Protein AF-A0AA88N9V1-F1 (afdb_monomer)

Sequence (231 aa):
MNHTANQPSGAGTDPMKFTAACVILGLSFLIGAPGNLLVIWTILRYVKKRSHTVVLILHLAVADLLVLITLPLWIYFLAQSLVVGPVFCKILVYIIRACMFSSIYIVTLISVERFLAICYPFGRMHWKTKNSMKTCLAVLWLLALLMGVPYTLTRKAEDKTRPCFSLEVTCVFQKIFLCLEILMGFIVPFIILSICYCQVLAKLKKMSFNTKQKSMVLIHAVELTRKSGGV

Foldseek 3Di:
DDDDDDDPDDPDDPVVVLVVLLVVLVVCLVPLQVVLVCLLCCLVPPPPDDALLSVLSNLLSVLSNLLSVCSVVVNVCSPPVDQDQLVVLLVSQLSNQLSLQLNLLSVLVSLVLLLCVLVPVPVNVVCRDPVNSVVSSVVSSVVSNVLSPPQSVPDDNPCSNDRSPDDDPPDPVSVVSVVVCCCSSPVVSPVSNVVSVVSSVVSVVVVVVVVVVVVVVVVVVVVVVVVVPPD

Nearest PDB structures (foldseek):
  8u1u-assembly1_A  TM=7.850E-01  e=1.723E-08  Homo sapiens
  8kfz-assembly1_R  TM=8.089E-01  e=2.852E-08  Homo sapiens
  7xbx-assembly1_R  TM=7.950E-01  e=5.667E-08  Homo sapiens
  6zdv-assembly1_A  TM=7.074E-01  e=6.938E-06  Homo sapiens
  6aqf-assembly1_A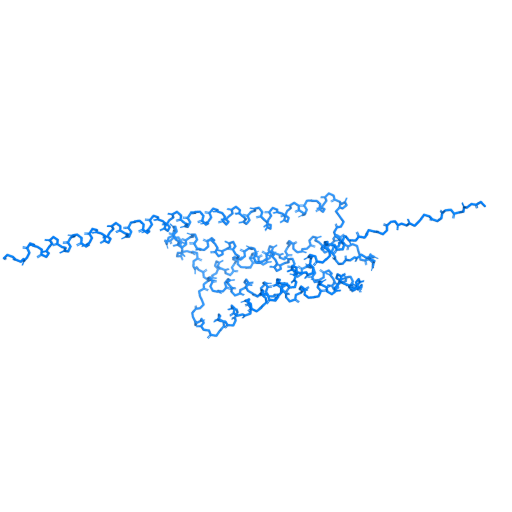  TM=6.623E-01  e=9.560E-06  Homo sapiens

Mean predicted aligned error: 10.81 Å

Radius of gyration: 26.17 Å; Cα contacts (8 Å, |Δi|>4): 148; chains: 1; bounding box: 81×36×90 Å

Structure (mmCIF, N/CA/C/O backbone):
data_AF-A0AA88N9V1-F1
#
_entry.id   AF-A0AA88N9V1-F1
#
loop_
_atom_site.group_PDB
_atom_site.id
_atom_site.type_symbol
_atom_site.label_atom_id
_atom_site.label_alt_id
_atom_site.label_comp_id
_atom_site.label_asym_id
_atom_site.label_entity_id
_atom_site.label_seq_id
_atom_site.pdbx_PDB_ins_code
_atom_site.Cartn_x
_atom_site.Cartn_y
_atom_site.Cartn_z
_atom_site.occupancy
_atom_site.B_iso_or_equiv
_atom_site.auth_seq_id
_atom_site.auth_comp_id
_atom_site.auth_asym_id
_atom_site.auth_atom_id
_atom_site.pdbx_PDB_model_num
ATOM 1 N N . MET A 1 1 ? 53.230 -1.495 -32.789 1.00 38.44 1 MET A N 1
ATOM 2 C CA . MET A 1 1 ? 52.943 -0.439 -31.793 1.00 38.44 1 MET A CA 1
ATOM 3 C C . MET A 1 1 ? 51.439 -0.398 -31.594 1.00 38.44 1 MET A C 1
ATOM 5 O O . MET A 1 1 ? 50.706 -0.396 -32.573 1.00 38.44 1 MET A O 1
ATOM 9 N N . ASN A 1 2 ? 51.016 -0.549 -30.342 1.00 34.88 2 ASN A N 1
ATOM 10 C CA . ASN A 1 2 ? 49.700 -1.034 -29.931 1.00 34.88 2 ASN A CA 1
ATOM 11 C C . ASN A 1 2 ? 48.585 0.004 -30.108 1.00 34.88 2 ASN A C 1
ATOM 13 O O . ASN A 1 2 ? 48.647 1.078 -29.519 1.00 34.88 2 ASN A O 1
ATOM 17 N N . HIS A 1 3 ? 47.522 -0.377 -30.818 1.00 41.50 3 HIS A N 1
ATOM 18 C CA . HIS A 1 3 ? 46.203 0.227 -30.649 1.00 41.50 3 HIS A CA 1
ATOM 19 C C . HIS A 1 3 ? 45.533 -0.413 -29.428 1.00 41.50 3 HIS A C 1
ATOM 21 O O . HIS A 1 3 ? 45.014 -1.526 -29.490 1.00 41.50 3 HIS A O 1
ATOM 27 N N . THR A 1 4 ? 45.579 0.280 -28.294 1.00 44.59 4 THR A N 1
ATOM 28 C CA . THR A 1 4 ? 44.798 -0.042 -27.098 1.00 44.59 4 THR A CA 1
ATOM 29 C C . THR A 1 4 ? 43.319 0.230 -27.369 1.00 44.59 4 THR A C 1
ATOM 31 O O . THR A 1 4 ? 42.849 1.365 -27.324 1.00 44.59 4 THR A O 1
ATOM 34 N N . ALA A 1 5 ? 42.571 -0.835 -27.660 1.00 43.19 5 ALA A N 1
ATOM 35 C CA . ALA A 1 5 ? 41.117 -0.824 -27.612 1.00 43.19 5 ALA A CA 1
ATOM 36 C C . ALA A 1 5 ? 40.675 -0.678 -26.148 1.00 43.19 5 ALA A C 1
ATOM 38 O O . ALA A 1 5 ? 40.814 -1.593 -25.337 1.00 43.19 5 ALA A O 1
ATOM 39 N N . ASN A 1 6 ? 40.173 0.506 -25.817 1.00 38.12 6 ASN A N 1
ATOM 40 C CA . ASN A 1 6 ? 39.538 0.816 -24.548 1.00 38.12 6 ASN A CA 1
ATOM 41 C C . ASN A 1 6 ? 38.186 0.077 -24.494 1.00 38.12 6 ASN A C 1
ATOM 43 O O . ASN A 1 6 ? 37.227 0.492 -25.146 1.00 38.12 6 ASN A O 1
ATOM 47 N N . GLN A 1 7 ? 38.114 -1.050 -23.781 1.00 33.81 7 GLN A N 1
ATOM 48 C CA . GLN A 1 7 ? 36.833 -1.687 -23.468 1.00 33.81 7 GLN A CA 1
ATOM 49 C C . GLN A 1 7 ? 36.064 -0.820 -22.459 1.00 33.81 7 GLN A C 1
ATOM 51 O O . GLN A 1 7 ? 36.642 -0.422 -21.446 1.00 33.81 7 GLN A O 1
ATOM 56 N N . PRO A 1 8 ? 34.763 -0.549 -22.668 1.00 39.06 8 PRO A N 1
ATOM 57 C CA . PRO A 1 8 ? 33.959 0.107 -21.655 1.00 39.06 8 PRO A CA 1
ATOM 58 C C . PRO A 1 8 ? 33.697 -0.880 -20.516 1.00 39.06 8 PRO A C 1
ATOM 60 O O . PRO A 1 8 ? 33.208 -1.990 -20.725 1.00 39.06 8 PRO A O 1
ATOM 63 N N . SER A 1 9 ? 34.046 -0.457 -19.304 1.00 36.47 9 SER A N 1
ATOM 64 C CA . SER A 1 9 ? 33.814 -1.159 -18.049 1.00 36.47 9 SER A CA 1
ATOM 65 C C . SER A 1 9 ? 32.329 -1.506 -17.904 1.00 36.47 9 SER A C 1
ATOM 67 O O . SER A 1 9 ? 31.501 -0.651 -17.588 1.00 36.47 9 SER A O 1
ATOM 69 N N . GLY A 1 10 ? 31.981 -2.766 -18.163 1.00 38.38 10 GLY A N 1
ATOM 70 C CA . GLY A 1 10 ? 30.654 -3.294 -17.883 1.00 38.38 10 GLY A CA 1
ATOM 71 C C . GLY A 1 10 ? 30.389 -3.211 -16.384 1.00 38.38 10 GLY A C 1
ATOM 72 O O . GLY A 1 10 ? 31.128 -3.787 -15.588 1.00 38.38 10 GLY A O 1
ATOM 73 N N . ALA A 1 11 ? 29.348 -2.476 -15.997 1.00 42.66 11 ALA A N 1
ATOM 74 C CA . ALA A 1 11 ? 28.857 -2.409 -14.629 1.00 42.66 11 ALA A CA 1
ATOM 75 C C . ALA A 1 11 ? 28.349 -3.797 -14.194 1.00 42.66 11 ALA A C 1
ATOM 77 O O . ALA A 1 11 ? 27.177 -4.133 -14.365 1.00 42.66 11 ALA A O 1
ATOM 78 N N . GLY A 1 12 ? 29.251 -4.627 -13.669 1.00 46.22 12 GLY A N 1
ATOM 79 C CA . GLY A 1 12 ? 28.913 -5.894 -13.037 1.00 46.22 12 GLY A CA 1
ATOM 80 C C . GLY A 1 12 ? 28.048 -5.622 -11.812 1.00 46.22 12 GLY A C 1
ATOM 81 O O . GLY A 1 12 ? 28.460 -4.924 -10.890 1.00 46.22 12 GLY A O 1
ATOM 82 N N . THR A 1 13 ? 26.822 -6.134 -11.806 1.00 58.22 13 THR A N 1
ATOM 83 C CA . THR A 1 13 ? 26.000 -6.119 -10.593 1.00 58.22 13 THR A CA 1
ATOM 84 C C . THR A 1 13 ? 26.633 -7.101 -9.613 1.00 58.22 13 THR A C 1
ATOM 86 O O . THR A 1 13 ? 26.861 -8.248 -9.994 1.00 58.22 13 THR A O 1
ATOM 89 N N . ASP A 1 14 ? 26.937 -6.678 -8.382 1.00 73.44 14 ASP A N 1
ATOM 90 C CA . ASP A 1 14 ? 27.570 -7.565 -7.399 1.00 73.44 14 ASP A CA 1
ATOM 91 C C . ASP A 1 14 ? 26.747 -8.863 -7.268 1.00 73.44 14 ASP A C 1
ATOM 93 O O . ASP A 1 14 ? 25.548 -8.787 -6.964 1.00 73.44 14 ASP A O 1
ATOM 97 N N . PRO A 1 15 ? 27.341 -10.057 -7.456 1.00 76.69 15 PRO A N 1
ATOM 98 C CA . PRO A 1 15 ? 26.598 -11.322 -7.461 1.00 76.69 15 PRO A CA 1
ATOM 99 C C . PRO A 1 15 ? 25.833 -11.550 -6.149 1.00 76.69 15 PRO A C 1
ATOM 101 O O . PRO A 1 15 ? 24.752 -12.142 -6.132 1.00 76.69 15 PRO A O 1
ATOM 104 N N . MET A 1 16 ? 26.344 -10.994 -5.047 1.00 81.50 16 MET A N 1
ATOM 105 C CA . MET A 1 16 ? 25.675 -10.979 -3.748 1.00 81.50 16 MET A CA 1
ATOM 106 C C . MET A 1 16 ? 24.377 -10.151 -3.748 1.00 81.50 16 MET A C 1
ATOM 108 O O . MET A 1 16 ? 23.364 -10.613 -3.227 1.00 81.50 16 MET A O 1
ATOM 112 N N . LYS A 1 17 ? 24.364 -8.962 -4.371 1.00 81.75 17 LYS A N 1
ATOM 113 C CA . LYS A 1 17 ? 23.159 -8.115 -4.486 1.00 81.75 17 LYS A CA 1
ATOM 114 C C . LYS A 1 17 ? 22.097 -8.779 -5.353 1.00 81.75 17 LYS A C 1
ATOM 116 O O . LYS A 1 17 ? 20.919 -8.758 -5.007 1.00 81.75 17 LYS A O 1
ATOM 121 N N . PHE A 1 18 ? 22.524 -9.396 -6.452 1.00 83.19 18 PHE 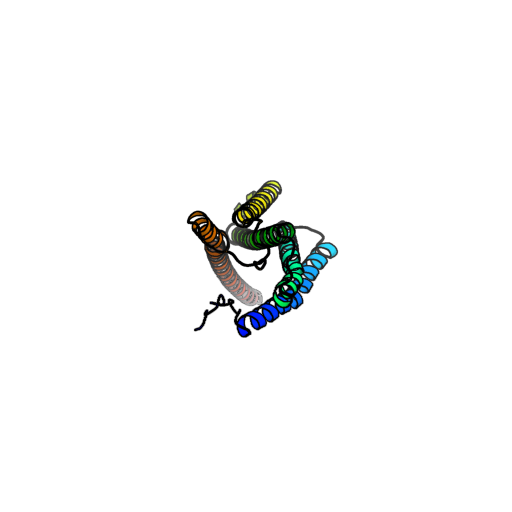A N 1
ATOM 122 C CA . PHE A 1 18 ? 21.643 -10.139 -7.346 1.00 83.19 18 PHE A CA 1
ATOM 123 C C . PHE A 1 18 ? 20.962 -11.314 -6.630 1.00 83.19 18 PHE A C 1
ATOM 125 O O . PHE A 1 18 ? 19.737 -11.454 -6.669 1.00 83.19 18 PHE A O 1
ATOM 132 N N . THR A 1 19 ? 21.756 -12.122 -5.924 1.00 86.88 19 THR A N 1
ATOM 133 C CA . THR A 1 19 ? 21.266 -13.295 -5.189 1.00 86.88 19 THR A CA 1
ATOM 134 C C . THR A 1 19 ? 20.295 -12.875 -4.088 1.00 86.88 19 THR A C 1
ATOM 136 O O . THR A 1 19 ? 19.197 -13.422 -3.988 1.00 86.88 19 THR A O 1
ATOM 139 N N . ALA A 1 20 ? 20.650 -11.845 -3.311 1.00 89.06 20 ALA A N 1
ATOM 140 C CA . ALA A 1 20 ? 19.786 -11.299 -2.270 1.00 89.06 20 ALA A CA 1
ATOM 141 C C . ALA A 1 20 ? 18.447 -10.799 -2.836 1.00 89.06 20 ALA A C 1
ATOM 143 O O . ALA A 1 20 ? 17.395 -11.136 -2.295 1.00 89.06 20 ALA A O 1
ATOM 144 N N . ALA A 1 21 ? 18.461 -10.056 -3.948 1.00 87.44 21 ALA A N 1
ATOM 145 C CA . ALA A 1 21 ? 17.239 -9.582 -4.592 1.00 87.44 21 ALA A CA 1
ATOM 146 C C . ALA A 1 21 ? 16.332 -10.746 -5.023 1.00 87.44 21 ALA A C 1
ATOM 148 O O . ALA A 1 21 ? 15.144 -10.740 -4.708 1.00 87.44 21 ALA A O 1
ATOM 149 N N . CYS A 1 22 ? 16.881 -11.778 -5.672 1.00 89.12 22 CYS A N 1
ATOM 150 C CA . CYS A 1 22 ? 16.098 -12.939 -6.104 1.00 89.12 22 CYS A CA 1
ATOM 151 C C . CYS A 1 22 ? 15.457 -13.680 -4.923 1.00 89.12 22 CYS A C 1
ATOM 153 O O . CYS A 1 22 ? 14.276 -14.023 -4.982 1.00 89.12 22 CYS A O 1
ATOM 155 N N . VAL A 1 23 ? 16.205 -13.875 -3.832 1.00 92.06 23 VAL A N 1
ATOM 156 C CA . VAL A 1 23 ? 15.699 -14.518 -2.609 1.00 92.06 23 VAL A CA 1
ATOM 157 C C . VAL A 1 23 ? 14.581 -13.690 -1.976 1.00 92.06 23 VAL A C 1
ATOM 159 O O . VAL A 1 23 ? 13.517 -14.230 -1.678 1.00 92.06 23 VAL A O 1
ATOM 162 N N . ILE A 1 24 ? 14.778 -12.379 -1.812 1.00 93.50 24 ILE A N 1
ATOM 163 C CA . ILE A 1 24 ? 13.780 -11.484 -1.204 1.00 93.50 24 ILE A CA 1
ATOM 164 C C . ILE A 1 24 ? 12.491 -11.466 -2.031 1.00 93.50 24 ILE A C 1
ATOM 166 O O . ILE A 1 24 ? 11.399 -11.620 -1.478 1.00 93.50 24 ILE A O 1
ATOM 170 N N . LEU A 1 25 ? 12.599 -11.304 -3.352 1.00 92.06 25 LEU A N 1
ATOM 171 C CA . LEU A 1 25 ? 11.445 -11.264 -4.253 1.00 92.06 25 LEU A CA 1
ATOM 172 C C . LEU A 1 25 ? 10.720 -12.618 -4.290 1.00 92.06 25 LEU A C 1
ATOM 174 O O . LEU A 1 25 ? 9.490 -12.656 -4.246 1.00 92.06 25 LEU A O 1
ATOM 178 N N . GLY A 1 26 ? 11.469 -13.725 -4.309 1.00 93.12 26 GLY A N 1
ATOM 179 C CA . GLY A 1 26 ? 10.920 -15.080 -4.300 1.00 93.12 26 GLY A CA 1
ATOM 180 C C . GLY A 1 26 ? 10.162 -15.394 -3.011 1.00 93.12 26 GLY A C 1
ATOM 181 O O . GLY A 1 26 ? 9.018 -15.844 -3.066 1.00 93.12 26 GLY A O 1
ATOM 182 N N . LEU A 1 27 ? 10.747 -15.087 -1.849 1.00 95.00 27 LEU A N 1
ATOM 183 C CA . LEU A 1 27 ? 10.081 -15.247 -0.551 1.00 95.00 27 LEU A CA 1
ATOM 184 C C . LEU A 1 27 ? 8.839 -14.358 -0.436 1.00 95.00 27 LEU A C 1
ATOM 186 O O . LEU A 1 27 ? 7.796 -14.816 0.034 1.00 95.00 27 LEU A O 1
ATOM 190 N N . SER A 1 28 ? 8.926 -13.112 -0.911 1.00 94.94 28 SER A N 1
ATOM 191 C CA . SER A 1 28 ? 7.790 -12.184 -0.922 1.00 94.94 28 SER A CA 1
ATOM 192 C C . SER A 1 28 ? 6.621 -12.744 -1.731 1.00 94.94 28 SER A C 1
ATOM 194 O O . SER A 1 28 ? 5.486 -12.699 -1.267 1.00 94.94 28 SER A O 1
ATOM 196 N N . PHE A 1 29 ? 6.885 -13.327 -2.904 1.00 95.69 29 PHE A N 1
ATOM 197 C CA . PHE A 1 29 ? 5.862 -13.993 -3.710 1.00 95.69 29 PHE A CA 1
ATOM 198 C C . PHE A 1 29 ? 5.286 -15.233 -3.013 1.00 95.69 29 PHE A C 1
ATOM 200 O O . PHE A 1 29 ? 4.068 -15.340 -2.869 1.00 95.69 29 PHE A O 1
ATOM 207 N N . LEU A 1 30 ? 6.149 -16.142 -2.545 1.00 96.19 30 LEU A N 1
ATOM 208 C CA . LEU A 1 30 ? 5.745 -17.417 -1.942 1.00 96.19 30 LEU A CA 1
ATOM 209 C C . LEU A 1 30 ? 4.881 -17.241 -0.692 1.00 96.19 30 LEU A C 1
ATOM 211 O O . LEU A 1 30 ? 3.971 -18.030 -0.461 1.00 96.19 30 LEU A O 1
ATOM 215 N N . ILE A 1 31 ? 5.153 -16.213 0.110 1.00 96.38 31 ILE A N 1
ATOM 216 C CA . ILE A 1 31 ? 4.405 -15.936 1.340 1.00 96.38 31 ILE A CA 1
ATOM 217 C C . ILE A 1 31 ? 3.233 -14.997 1.045 1.00 96.38 31 ILE A C 1
ATOM 219 O O . ILE A 1 31 ? 2.095 -15.238 1.453 1.00 96.38 31 ILE A O 1
ATOM 223 N N . GLY A 1 32 ? 3.507 -13.913 0.323 1.00 95.50 32 GLY A N 1
ATOM 224 C CA . GLY A 1 32 ? 2.555 -12.836 0.114 1.00 95.50 32 GLY A CA 1
ATOM 225 C C . GLY A 1 32 ? 1.401 -13.224 -0.801 1.00 95.50 32 GLY A C 1
ATOM 226 O O . GLY A 1 32 ? 0.268 -12.822 -0.532 1.00 95.50 32 GLY A O 1
ATOM 227 N N . ALA A 1 33 ? 1.649 -13.965 -1.888 1.00 95.94 33 ALA A N 1
ATOM 228 C CA . ALA A 1 33 ? 0.606 -14.231 -2.878 1.00 95.94 33 ALA A CA 1
ATOM 229 C C . ALA A 1 33 ? -0.473 -15.173 -2.314 1.00 95.94 33 ALA A C 1
ATOM 231 O O . ALA A 1 33 ? -1.651 -14.809 -2.383 1.00 95.94 33 ALA A O 1
ATOM 232 N N . PRO A 1 34 ? -0.125 -16.302 -1.658 1.00 97.31 34 PRO A N 1
ATOM 233 C CA . PRO A 1 34 ? -1.115 -17.119 -0.964 1.00 97.31 34 PRO A CA 1
ATOM 234 C C . PRO A 1 34 ? -1.826 -16.349 0.151 1.00 97.31 34 PRO A C 1
ATOM 236 O O . PRO A 1 34 ? -3.046 -16.436 0.260 1.00 97.31 34 PRO A O 1
ATOM 239 N N . GLY A 1 35 ? -1.100 -15.549 0.943 1.00 96.88 35 GLY A N 1
ATOM 240 C CA . GLY A 1 35 ? -1.689 -14.760 2.029 1.00 96.88 35 GLY A CA 1
ATOM 241 C C . GLY A 1 35 ? -2.752 -13.772 1.540 1.00 96.88 35 GLY A C 1
ATOM 242 O O . GLY A 1 35 ? -3.878 -13.768 2.038 1.00 96.88 35 GLY A O 1
ATOM 243 N N . ASN A 1 36 ? -2.434 -12.978 0.515 1.00 96.94 36 ASN A N 1
ATOM 244 C CA . ASN A 1 36 ? -3.380 -12.023 -0.065 1.00 96.94 36 ASN A CA 1
ATOM 245 C C . ASN A 1 36 ? -4.543 -12.720 -0.784 1.00 96.94 36 ASN A C 1
ATOM 247 O O . ASN A 1 36 ? -5.689 -12.282 -0.664 1.00 96.94 36 ASN A O 1
ATOM 251 N N . LEU A 1 37 ? -4.292 -13.846 -1.459 1.00 97.12 37 LEU A N 1
ATOM 252 C CA . LEU A 1 37 ? -5.350 -14.646 -2.076 1.00 97.12 37 LEU A CA 1
ATOM 253 C C . LEU A 1 37 ? -6.320 -15.213 -1.029 1.00 97.12 37 LEU A C 1
ATOM 255 O O . LEU A 1 37 ? -7.533 -15.154 -1.226 1.00 97.12 37 LEU A O 1
ATOM 259 N N . LEU A 1 38 ? -5.809 -15.703 0.104 1.00 97.44 38 LEU A N 1
ATOM 260 C CA . LEU A 1 38 ? -6.627 -16.170 1.225 1.00 97.44 38 LEU A CA 1
ATOM 261 C C . LEU A 1 38 ? -7.474 -15.043 1.814 1.00 97.44 38 LEU A C 1
ATOM 263 O O . LEU A 1 38 ? -8.643 -15.271 2.123 1.00 97.44 38 LEU A O 1
ATOM 267 N N . VAL A 1 39 ? -6.930 -13.828 1.941 1.00 96.94 39 VAL A N 1
ATOM 268 C CA . VAL A 1 39 ? -7.699 -12.652 2.380 1.00 96.94 39 VAL A CA 1
ATOM 269 C C . VAL A 1 39 ? -8.848 -12.377 1.412 1.00 96.94 39 VAL A C 1
ATOM 271 O O . VAL A 1 39 ? -9.995 -12.282 1.853 1.00 96.94 39 VAL A O 1
ATOM 274 N N . ILE A 1 40 ? -8.574 -12.317 0.104 1.00 96.94 40 ILE A N 1
ATOM 275 C CA . ILE A 1 40 ? -9.597 -12.110 -0.932 1.00 96.94 40 ILE A CA 1
ATOM 276 C C . ILE A 1 40 ? -10.661 -13.206 -0.852 1.00 96.94 40 ILE A C 1
ATOM 278 O O . ILE A 1 40 ? -11.849 -12.901 -0.747 1.00 96.94 40 ILE A O 1
ATOM 282 N N . TRP A 1 41 ? -10.254 -14.475 -0.847 1.00 97.38 41 TRP A N 1
ATOM 283 C CA . TRP A 1 41 ? -11.162 -15.618 -0.783 1.00 97.38 41 TRP A CA 1
ATOM 284 C C . TRP A 1 41 ? -12.027 -15.593 0.480 1.00 97.38 41 TRP A C 1
ATOM 286 O O . TRP A 1 41 ? -13.250 -15.716 0.396 1.00 97.38 41 TRP A O 1
ATOM 296 N N . THR A 1 42 ? -11.418 -15.347 1.642 1.00 96.50 42 THR A N 1
ATOM 297 C CA . THR A 1 42 ? -12.116 -15.294 2.933 1.00 96.50 42 THR A CA 1
ATOM 298 C C . THR A 1 42 ? -13.161 -14.190 2.941 1.00 96.50 42 THR A C 1
ATOM 300 O O . THR A 1 42 ? -14.313 -14.394 3.334 1.00 96.50 42 THR A O 1
ATOM 303 N N . ILE A 1 43 ? -12.763 -13.012 2.464 1.00 95.62 43 ILE A N 1
ATOM 304 C CA . ILE A 1 43 ? -13.638 -11.865 2.306 1.00 95.62 43 ILE A CA 1
ATOM 305 C C . ILE A 1 43 ? -14.783 -12.270 1.381 1.00 95.62 43 ILE A C 1
ATOM 307 O O . ILE A 1 43 ? -15.926 -12.255 1.837 1.00 95.62 43 ILE A O 1
ATOM 311 N N . LEU A 1 44 ? -14.526 -12.675 0.139 1.00 94.44 44 LEU A N 1
ATOM 312 C CA . LEU A 1 44 ? -15.557 -13.000 -0.851 1.00 94.44 44 LEU A CA 1
ATOM 313 C C . LEU A 1 44 ? -16.531 -14.091 -0.381 1.00 94.44 44 LEU A C 1
ATOM 315 O O . LEU A 1 44 ? -17.736 -13.929 -0.569 1.00 94.44 44 LEU A O 1
ATOM 319 N N . ARG A 1 45 ? -16.042 -15.140 0.288 1.00 94.75 45 ARG A N 1
ATOM 320 C CA . ARG A 1 45 ? -16.847 -16.308 0.666 1.00 94.75 45 ARG A CA 1
ATOM 321 C C . ARG A 1 45 ? -17.590 -16.165 1.996 1.00 94.75 45 ARG A C 1
ATOM 323 O O . ARG A 1 45 ? -18.743 -16.580 2.076 1.00 94.75 45 ARG A O 1
ATOM 330 N N . TYR A 1 46 ? -16.962 -15.601 3.029 1.00 92.94 46 TYR A N 1
ATOM 331 C CA . TYR A 1 46 ? -17.491 -15.672 4.402 1.00 92.94 46 TYR A CA 1
ATOM 332 C C . TYR A 1 46 ? -18.024 -14.343 4.941 1.00 92.94 46 TYR A C 1
ATOM 334 O O . TYR A 1 46 ? -18.872 -14.332 5.837 1.00 92.94 46 TYR A O 1
ATOM 342 N N . VAL A 1 47 ? -17.591 -13.202 4.400 1.00 91.94 47 VAL A N 1
ATOM 343 C CA . VAL A 1 47 ? -18.001 -11.894 4.929 1.00 91.94 47 VAL A CA 1
ATOM 344 C C . VAL A 1 47 ? -19.270 -11.400 4.227 1.00 91.94 47 VAL A C 1
ATOM 346 O O . VAL A 1 47 ? -19.218 -10.732 3.196 1.00 91.94 47 VAL A O 1
ATOM 349 N N . LYS A 1 48 ? -20.433 -11.703 4.822 1.00 85.31 48 LYS A N 1
ATOM 350 C CA . LYS A 1 48 ? -21.761 -11.332 4.284 1.00 85.31 48 LYS A CA 1
ATOM 351 C C . LYS A 1 48 ? -22.036 -9.822 4.305 1.00 85.31 48 LYS A C 1
ATOM 353 O O . LYS A 1 48 ? -22.624 -9.289 3.370 1.00 85.31 48 LYS A O 1
ATOM 358 N N . LYS A 1 49 ? -21.619 -9.111 5.362 1.00 86.44 49 LYS A N 1
ATOM 359 C CA . LYS A 1 49 ? -21.795 -7.651 5.492 1.00 86.44 49 LYS A CA 1
ATOM 360 C C . LYS A 1 49 ? -20.477 -6.933 5.209 1.00 86.44 49 LYS A C 1
ATOM 362 O O . LYS A 1 49 ? -19.561 -6.957 6.028 1.00 86.44 49 LYS A O 1
ATOM 367 N N . ARG A 1 50 ? -20.393 -6.267 4.056 1.00 83.81 50 ARG A N 1
ATOM 368 C CA . ARG A 1 50 ? -19.225 -5.477 3.639 1.00 83.81 50 ARG A CA 1
ATOM 369 C C . ARG A 1 50 ? -19.213 -4.130 4.353 1.00 83.81 50 ARG A C 1
ATOM 371 O O . ARG A 1 50 ? -19.897 -3.197 3.940 1.00 83.81 50 ARG A O 1
ATOM 378 N N . SER A 1 51 ? -18.457 -4.028 5.443 1.00 86.19 51 SER A N 1
ATOM 379 C CA . SER A 1 51 ? -18.148 -2.723 6.030 1.00 86.19 51 SER A CA 1
ATOM 380 C C . SER A 1 51 ? -17.162 -1.955 5.143 1.00 86.19 51 SER A C 1
ATOM 382 O O . SER A 1 51 ? -16.492 -2.532 4.287 1.00 86.19 51 SER A O 1
ATOM 384 N N . HIS A 1 52 ? -17.051 -0.648 5.376 1.00 84.31 52 HIS A N 1
ATOM 385 C CA . HIS A 1 52 ? -16.087 0.226 4.704 1.00 84.31 52 HIS A CA 1
ATOM 386 C C . HIS A 1 52 ? -14.653 -0.317 4.802 1.00 84.31 52 HIS A C 1
ATOM 388 O O . HIS A 1 52 ? -13.986 -0.476 3.784 1.00 84.31 52 HIS A O 1
ATOM 394 N N . THR A 1 53 ? -14.231 -0.725 6.000 1.00 87.62 53 THR A N 1
ATOM 395 C CA . THR A 1 53 ? -12.913 -1.327 6.225 1.00 87.62 53 THR A CA 1
ATOM 396 C C . THR A 1 53 ? -12.721 -2.628 5.449 1.00 87.62 53 THR A C 1
ATOM 398 O O . THR A 1 53 ? -11.650 -2.851 4.903 1.00 87.62 53 THR A O 1
ATOM 401 N N . VAL A 1 54 ? -13.745 -3.487 5.359 1.00 91.31 54 VAL A N 1
ATOM 402 C CA . VAL A 1 54 ? -13.650 -4.753 4.606 1.00 91.31 54 VAL A CA 1
ATOM 403 C C . VAL A 1 54 ? -13.440 -4.492 3.115 1.00 91.31 54 VAL A C 1
ATOM 405 O O . VAL A 1 54 ? -12.668 -5.203 2.481 1.00 91.31 54 VAL A O 1
ATOM 408 N N . VAL A 1 55 ? -14.101 -3.474 2.556 1.00 90.56 55 VAL A N 1
ATOM 409 C CA . VAL A 1 55 ? -13.896 -3.071 1.156 1.00 90.56 55 VAL A CA 1
ATOM 410 C C . VAL A 1 55 ? -12.477 -2.542 0.951 1.00 90.56 55 VAL A C 1
ATOM 412 O O . VAL A 1 55 ? -11.817 -2.949 0.003 1.00 90.56 55 VAL A O 1
ATOM 415 N N . LEU A 1 56 ? -11.967 -1.710 1.863 1.00 91.50 56 LEU A N 1
ATOM 416 C CA . LEU A 1 56 ? -10.581 -1.236 1.803 1.00 91.50 56 LEU A CA 1
ATOM 417 C C . LEU A 1 56 ? -9.570 -2.388 1.874 1.00 91.50 56 LEU A C 1
ATOM 419 O O . LEU A 1 56 ? -8.658 -2.438 1.058 1.00 91.50 56 LEU A O 1
ATOM 423 N N . ILE A 1 57 ? -9.763 -3.347 2.786 1.00 93.75 57 ILE A N 1
ATOM 424 C CA . ILE A 1 57 ? -8.904 -4.539 2.890 1.00 93.75 57 ILE A CA 1
ATOM 425 C C . ILE A 1 57 ? -8.944 -5.358 1.593 1.00 93.75 57 ILE A C 1
ATOM 427 O O . ILE A 1 57 ? -7.915 -5.874 1.170 1.00 93.75 57 ILE A O 1
ATOM 431 N N . LEU A 1 58 ? -10.101 -5.456 0.931 1.00 94.31 58 LEU A N 1
ATOM 432 C CA . LEU A 1 58 ? -10.204 -6.140 -0.357 1.00 94.31 58 LEU A CA 1
ATOM 433 C C . LEU A 1 58 ? -9.398 -5.424 -1.451 1.00 94.31 58 LEU A C 1
ATOM 435 O O . LEU A 1 58 ? -8.643 -6.079 -2.162 1.00 94.31 58 LEU A O 1
ATOM 439 N N . HIS A 1 59 ? -9.527 -4.098 -1.576 1.00 92.25 59 HIS A N 1
ATOM 440 C CA . HIS A 1 59 ? -8.742 -3.322 -2.545 1.00 92.25 59 HIS A CA 1
ATOM 441 C C . HIS A 1 59 ? -7.236 -3.408 -2.269 1.00 92.25 59 HIS A C 1
ATOM 443 O O . HIS A 1 59 ? -6.463 -3.526 -3.216 1.00 92.25 59 HIS A O 1
ATOM 449 N N . LEU A 1 60 ? -6.836 -3.397 -0.993 1.00 93.44 60 LEU A N 1
ATOM 450 C CA . LEU A 1 60 ? -5.449 -3.601 -0.577 1.00 93.44 60 LEU A CA 1
ATOM 451 C C . LEU A 1 60 ? -4.931 -4.970 -1.029 1.00 93.44 60 LEU A C 1
ATOM 453 O O . LEU A 1 60 ? -3.928 -5.040 -1.727 1.00 93.44 60 LEU A O 1
ATOM 457 N N . ALA A 1 61 ? -5.656 -6.045 -0.707 1.00 95.75 61 ALA A N 1
ATOM 458 C CA . ALA A 1 61 ? -5.238 -7.402 -1.050 1.00 95.75 61 ALA A CA 1
ATOM 459 C C . ALA A 1 61 ? -5.152 -7.623 -2.569 1.00 95.75 61 ALA A C 1
ATOM 461 O O . ALA A 1 61 ? -4.272 -8.337 -3.041 1.00 95.75 61 ALA A O 1
ATOM 462 N N . VAL A 1 62 ? -6.042 -6.995 -3.347 1.00 94.19 62 VAL A N 1
ATOM 463 C CA . VAL A 1 62 ? -5.973 -7.020 -4.816 1.00 94.19 62 VAL A CA 1
ATOM 464 C C . VAL A 1 62 ? -4.742 -6.266 -5.322 1.00 94.19 62 VAL A C 1
ATOM 466 O O . VAL A 1 62 ? -4.031 -6.796 -6.171 1.00 94.19 62 VAL A O 1
ATOM 469 N N . ALA A 1 63 ? -4.465 -5.064 -4.807 1.00 92.69 63 ALA A N 1
ATOM 470 C CA . ALA A 1 63 ? -3.287 -4.288 -5.197 1.00 92.69 63 ALA A CA 1
ATOM 471 C C . ALA A 1 63 ? -1.981 -5.030 -4.863 1.00 92.69 63 ALA A C 1
ATOM 473 O O . ALA A 1 63 ? -1.108 -5.149 -5.722 1.00 92.69 63 ALA A O 1
ATOM 474 N N . ASP A 1 64 ? -1.882 -5.607 -3.665 1.00 94.50 64 ASP A N 1
ATOM 475 C CA . ASP A 1 64 ? -0.715 -6.383 -3.241 1.00 94.50 64 ASP A CA 1
ATOM 476 C C . ASP A 1 64 ? -0.544 -7.640 -4.097 1.00 94.50 64 ASP A C 1
ATOM 478 O O . ASP A 1 64 ? 0.556 -7.921 -4.568 1.00 94.50 64 ASP A O 1
ATOM 482 N N . LEU A 1 65 ? -1.628 -8.373 -4.377 1.00 94.38 65 LEU A N 1
ATOM 483 C CA . LEU A 1 65 ? -1.573 -9.558 -5.233 1.00 94.38 65 LEU A CA 1
ATOM 484 C C . LEU A 1 65 ? -1.110 -9.214 -6.655 1.00 94.38 65 LEU A C 1
ATOM 486 O O . LEU A 1 65 ? -0.292 -9.943 -7.217 1.00 94.38 65 LEU A O 1
ATOM 490 N N . LEU A 1 66 ? -1.580 -8.094 -7.217 1.00 92.00 66 LEU A N 1
ATOM 491 C CA . LEU A 1 66 ? -1.127 -7.611 -8.523 1.00 92.00 66 LEU A CA 1
ATOM 492 C C . LEU A 1 66 ? 0.379 -7.354 -8.530 1.00 92.00 66 LEU A C 1
ATOM 494 O O . LEU A 1 66 ? 1.048 -7.769 -9.471 1.00 92.00 66 LEU A O 1
ATOM 498 N N . VAL A 1 67 ? 0.937 -6.736 -7.485 1.00 91.25 67 VAL A N 1
ATOM 499 C CA . VAL A 1 67 ? 2.391 -6.536 -7.417 1.00 91.25 67 VAL A CA 1
ATOM 500 C C . VAL A 1 67 ? 3.122 -7.865 -7.242 1.00 91.25 67 VAL A C 1
ATOM 502 O O . VAL A 1 67 ? 4.090 -8.132 -7.953 1.00 91.25 67 VAL A O 1
ATOM 505 N N . LEU A 1 68 ? 2.650 -8.729 -6.349 1.00 93.69 68 LEU A N 1
ATOM 506 C CA . LEU A 1 68 ? 3.303 -9.998 -6.037 1.00 93.69 68 LEU A CA 1
ATOM 507 C C . LEU A 1 68 ? 3.389 -10.925 -7.254 1.00 93.69 68 LEU A C 1
ATOM 509 O O . LEU A 1 68 ? 4.444 -11.506 -7.495 1.00 93.69 68 LEU A O 1
ATOM 513 N N . ILE A 1 69 ? 2.335 -11.005 -8.071 1.00 92.38 69 ILE A N 1
ATOM 514 C CA . ILE A 1 69 ? 2.321 -11.803 -9.311 1.00 92.38 69 ILE A CA 1
ATOM 515 C C . ILE A 1 69 ? 3.356 -11.305 -10.332 1.00 92.38 69 ILE A C 1
ATOM 517 O O . ILE A 1 69 ? 3.819 -12.081 -11.165 1.00 92.38 69 ILE A O 1
ATOM 521 N N . THR A 1 70 ? 3.772 -10.036 -10.265 1.00 87.75 70 THR A N 1
ATOM 522 C CA . THR A 1 70 ? 4.831 -9.526 -11.148 1.00 87.75 70 THR A CA 1
ATOM 523 C C . THR A 1 70 ? 6.237 -9.898 -10.682 1.00 87.75 70 THR A C 1
ATOM 525 O O . THR A 1 70 ? 7.146 -9.921 -11.507 1.00 87.75 70 THR A O 1
ATOM 528 N N . LEU A 1 71 ? 6.453 -10.229 -9.402 1.00 89.62 71 LEU A N 1
ATOM 529 C CA . LEU A 1 71 ? 7.794 -10.505 -8.861 1.00 89.62 71 LEU A CA 1
ATOM 530 C C . LEU A 1 71 ? 8.526 -11.673 -9.555 1.00 89.62 71 LEU A C 1
ATOM 532 O O . LEU A 1 71 ? 9.717 -11.528 -9.824 1.00 89.62 71 LEU A O 1
ATOM 536 N N . PRO A 1 72 ? 7.874 -12.795 -9.923 1.00 86.75 72 PRO A N 1
ATOM 537 C CA . PRO A 1 72 ? 8.517 -13.844 -10.717 1.00 86.75 72 PRO A CA 1
ATOM 538 C C . PRO A 1 72 ? 9.017 -13.352 -12.081 1.00 86.75 72 PRO A C 1
ATOM 540 O O . PRO A 1 72 ? 10.114 -13.721 -12.501 1.00 86.75 72 PRO A O 1
ATOM 543 N N . LEU A 1 73 ? 8.260 -12.469 -12.748 1.00 83.62 73 LEU A N 1
ATOM 544 C CA . LEU A 1 73 ? 8.698 -11.839 -14.000 1.00 83.62 73 LEU A CA 1
ATOM 545 C C . LEU A 1 73 ? 9.942 -10.972 -13.768 1.00 83.62 73 LEU A C 1
ATOM 547 O O . LEU A 1 73 ? 10.852 -10.978 -14.590 1.00 83.62 73 LEU A O 1
ATOM 551 N N . TRP A 1 74 ? 10.027 -10.280 -12.628 1.00 79.25 74 TRP A N 1
ATOM 552 C CA . TRP A 1 74 ? 11.218 -9.511 -12.255 1.00 79.25 74 TRP A CA 1
ATOM 553 C C . TRP A 1 74 ? 12.449 -10.382 -12.046 1.00 79.25 74 TRP A C 1
ATOM 555 O O . TRP A 1 74 ? 13.509 -10.053 -12.571 1.00 79.25 74 TRP A O 1
ATOM 565 N N . ILE A 1 75 ? 12.316 -11.492 -11.318 1.00 83.44 75 ILE A N 1
ATOM 566 C CA . ILE A 1 75 ? 13.413 -12.449 -11.112 1.00 83.44 75 ILE A CA 1
ATOM 567 C C . ILE A 1 75 ? 13.895 -12.982 -12.464 1.00 83.44 75 ILE A C 1
ATOM 569 O O . ILE A 1 75 ? 15.096 -13.051 -12.714 1.00 83.44 75 ILE A O 1
ATOM 573 N N . TYR A 1 76 ? 12.962 -13.286 -13.366 1.00 81.62 76 TYR A N 1
ATOM 574 C CA . TYR A 1 76 ? 13.281 -13.729 -14.717 1.00 81.62 76 TYR A CA 1
ATOM 575 C C . TYR A 1 76 ? 14.019 -12.657 -15.536 1.00 81.62 76 TYR A C 1
ATOM 577 O O . TYR A 1 76 ? 15.047 -12.954 -16.146 1.00 81.62 76 TYR A O 1
ATOM 585 N N . PHE A 1 77 ? 13.562 -11.399 -15.510 1.00 75.75 77 PHE A N 1
ATOM 586 C CA . PHE A 1 77 ? 14.238 -10.289 -16.197 1.00 75.75 77 PHE A CA 1
ATOM 587 C C . PHE A 1 77 ? 15.624 -9.992 -15.624 1.00 75.75 77 PHE A C 1
ATOM 589 O O . PHE A 1 77 ? 16.534 -9.656 -16.379 1.00 75.75 77 PHE A O 1
ATOM 596 N N . LEU A 1 78 ? 15.790 -10.143 -14.309 1.00 73.94 78 LEU A N 1
ATOM 597 C CA . LEU A 1 78 ? 17.079 -10.042 -13.636 1.00 73.94 78 LEU A CA 1
ATOM 598 C C . LEU A 1 78 ? 18.020 -11.168 -14.095 1.00 73.94 78 LEU A C 1
ATOM 600 O O . LEU A 1 78 ? 19.169 -10.893 -14.426 1.00 73.94 78 LEU A O 1
ATOM 604 N N . ALA A 1 79 ? 17.544 -12.416 -14.144 1.00 75.31 79 ALA A N 1
ATOM 605 C CA . ALA A 1 79 ? 18.375 -13.589 -14.417 1.00 75.31 79 ALA A CA 1
ATOM 606 C C . ALA A 1 79 ? 18.779 -13.761 -15.887 1.00 75.31 79 ALA A C 1
ATOM 608 O O . ALA A 1 79 ? 19.881 -14.221 -16.166 1.00 75.31 79 ALA A O 1
ATOM 609 N N . GLN A 1 80 ? 17.893 -13.431 -16.828 1.00 67.25 80 GLN A N 1
ATOM 610 C CA . GLN A 1 80 ? 18.093 -13.738 -18.250 1.00 67.25 80 GLN A CA 1
ATOM 611 C C . GLN A 1 80 ? 18.530 -12.529 -19.084 1.00 67.25 80 GLN A C 1
ATOM 613 O O . GLN A 1 80 ? 18.707 -12.655 -20.294 1.00 67.25 80 GLN A O 1
ATOM 618 N N . SER A 1 81 ? 18.690 -11.341 -18.482 1.00 60.88 81 SER A N 1
ATOM 619 C CA . SER A 1 81 ? 18.963 -10.082 -19.204 1.00 60.88 81 SER A CA 1
ATOM 620 C C . SER A 1 81 ? 18.030 -9.860 -20.408 1.00 60.88 81 SER A C 1
ATOM 622 O O . SER A 1 81 ? 18.408 -9.269 -21.418 1.00 60.88 81 SER A O 1
ATOM 624 N N . LEU A 1 82 ? 16.801 -10.381 -20.327 1.00 57.34 82 LEU A N 1
ATOM 625 C CA . LEU A 1 82 ? 15.890 -10.397 -21.461 1.00 57.34 82 LEU A CA 1
ATOM 626 C C . LEU A 1 82 ? 15.418 -8.985 -21.773 1.00 57.34 82 LEU A C 1
ATOM 628 O O . LEU A 1 82 ? 14.868 -8.280 -20.922 1.00 57.34 82 LEU A O 1
ATOM 632 N N . VAL A 1 83 ? 15.615 -8.591 -23.028 1.00 56.00 83 VAL A N 1
ATOM 633 C CA . VAL A 1 83 ? 15.146 -7.314 -23.553 1.00 56.00 83 VAL A CA 1
ATOM 634 C C . VAL A 1 83 ? 13.642 -7.417 -23.765 1.00 56.00 83 VAL A C 1
ATOM 636 O O . VAL A 1 83 ? 13.148 -7.807 -24.820 1.00 56.00 83 VAL A O 1
ATOM 639 N N . VAL A 1 84 ? 12.892 -7.089 -22.721 1.00 62.50 84 VAL A N 1
ATOM 640 C CA . VAL A 1 84 ? 11.449 -6.902 -22.820 1.00 62.50 84 VAL A CA 1
ATOM 641 C C . VAL A 1 84 ? 11.182 -5.652 -23.647 1.00 62.50 84 VAL A C 1
ATOM 643 O O . VAL A 1 84 ? 11.859 -4.637 -23.472 1.00 62.50 84 VAL A O 1
ATOM 646 N N . GLY A 1 85 ? 10.185 -5.701 -24.534 1.00 67.88 85 GLY A N 1
ATOM 647 C CA . GLY A 1 85 ? 9.817 -4.545 -25.349 1.00 67.88 85 GLY A CA 1
ATOM 648 C C . GLY A 1 85 ? 9.642 -3.282 -24.482 1.00 67.88 85 GLY A C 1
ATOM 649 O O . GLY A 1 85 ? 8.990 -3.349 -23.433 1.00 67.88 85 GLY A O 1
ATOM 650 N N . PRO A 1 86 ? 10.190 -2.120 -24.890 1.00 70.44 86 PRO A N 1
ATOM 651 C CA . PRO A 1 86 ? 10.249 -0.919 -24.049 1.00 70.44 86 PRO A CA 1
ATOM 652 C C . PRO A 1 86 ? 8.864 -0.431 -23.606 1.00 70.44 86 PRO A C 1
ATOM 654 O O . PRO A 1 86 ? 8.716 0.125 -22.518 1.00 70.44 86 PRO A O 1
ATOM 657 N N . VAL A 1 87 ? 7.836 -0.687 -24.420 1.00 74.69 87 VAL A N 1
ATOM 658 C CA . VAL A 1 87 ? 6.435 -0.374 -24.113 1.00 74.69 87 VAL A CA 1
ATOM 659 C C . VAL A 1 87 ? 5.902 -1.250 -22.978 1.00 74.69 87 VAL A C 1
ATOM 661 O O . VAL A 1 87 ? 5.361 -0.725 -22.008 1.00 74.69 87 VAL A O 1
ATOM 664 N N . PHE A 1 88 ? 6.100 -2.569 -23.049 1.00 77.12 88 PHE A N 1
ATOM 665 C CA . PHE A 1 88 ? 5.628 -3.491 -22.014 1.00 77.12 88 PHE A CA 1
ATOM 666 C C . PHE A 1 88 ? 6.319 -3.225 -20.676 1.00 77.12 88 PHE A C 1
ATOM 668 O O . PHE A 1 88 ? 5.649 -3.138 -19.653 1.00 77.12 88 PHE A O 1
ATOM 675 N N . CYS A 1 89 ? 7.638 -3.010 -20.679 1.00 76.38 89 CYS A N 1
ATOM 676 C CA . CYS A 1 89 ? 8.364 -2.648 -19.463 1.00 76.38 89 CYS A CA 1
ATOM 677 C C . CYS A 1 89 ? 7.834 -1.334 -18.851 1.00 76.38 89 CYS A C 1
ATOM 679 O O . CYS A 1 89 ? 7.585 -1.278 -17.647 1.00 76.38 89 CYS A O 1
ATOM 681 N N . LYS A 1 90 ? 7.581 -0.292 -19.661 1.00 76.81 90 LYS A N 1
ATOM 682 C CA . LYS A 1 90 ? 6.983 0.966 -19.173 1.00 76.81 90 LYS A CA 1
ATOM 683 C C . LYS A 1 90 ? 5.615 0.752 -18.524 1.00 76.81 90 LYS A C 1
ATOM 685 O O . LYS A 1 90 ? 5.385 1.275 -17.436 1.00 76.81 90 LYS A O 1
ATOM 690 N N . ILE A 1 91 ? 4.728 -0.003 -19.174 1.00 80.94 91 ILE A N 1
ATOM 691 C CA . ILE A 1 91 ? 3.378 -0.291 -18.664 1.00 80.94 91 ILE A CA 1
ATOM 692 C C . ILE A 1 91 ? 3.458 -1.111 -17.375 1.00 80.94 91 ILE A C 1
ATOM 694 O O . ILE A 1 91 ? 2.800 -0.779 -16.392 1.00 80.94 91 ILE A O 1
ATOM 698 N N . LEU A 1 92 ? 4.297 -2.145 -17.347 1.00 81.75 92 LEU A N 1
ATOM 699 C CA . LEU A 1 92 ? 4.465 -3.001 -16.180 1.00 81.75 92 LEU A CA 1
ATOM 700 C C . LEU A 1 92 ? 4.959 -2.199 -14.970 1.00 81.75 92 LEU A C 1
ATOM 702 O O . LEU A 1 92 ? 4.351 -2.255 -13.903 1.00 81.75 92 LEU A O 1
ATOM 706 N N . VAL A 1 93 ? 6.014 -1.394 -15.139 1.00 80.25 93 VAL A N 1
ATOM 707 C CA . VAL A 1 93 ? 6.546 -0.557 -14.052 1.00 80.25 93 VAL A CA 1
ATOM 708 C C . VAL A 1 93 ? 5.540 0.513 -13.620 1.00 80.25 93 VAL A C 1
ATOM 710 O O . VAL A 1 93 ? 5.436 0.813 -12.430 1.00 80.25 93 VAL A O 1
ATOM 713 N N . TYR A 1 94 ? 4.766 1.074 -14.553 1.00 84.38 94 TYR A N 1
ATOM 714 C CA . TYR A 1 94 ? 3.674 1.993 -14.231 1.00 84.38 94 TYR A CA 1
ATOM 715 C C . TYR A 1 94 ? 2.643 1.344 -13.304 1.00 84.38 94 TYR A C 1
ATOM 717 O O . TYR A 1 94 ? 2.371 1.874 -12.226 1.00 84.38 94 TYR A O 1
ATOM 725 N N . ILE A 1 95 ? 2.113 0.183 -13.703 1.00 84.12 95 ILE A N 1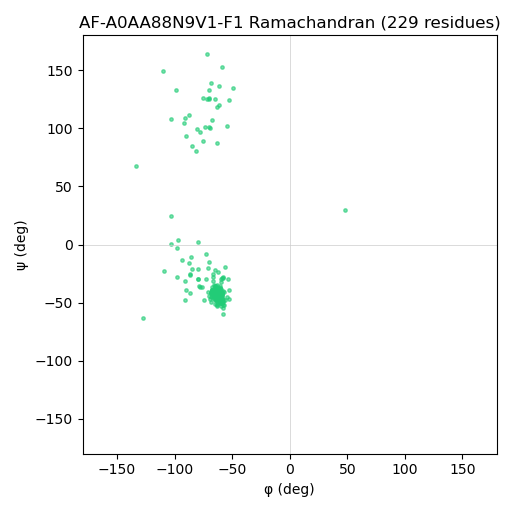
ATOM 726 C CA . ILE A 1 95 ? 1.068 -0.534 -12.966 1.00 84.12 95 ILE A CA 1
ATOM 727 C C . ILE A 1 95 ? 1.562 -0.919 -11.575 1.00 84.12 95 ILE A C 1
ATOM 729 O O . ILE A 1 95 ? 0.866 -0.668 -10.594 1.00 84.12 95 ILE A O 1
ATOM 733 N N . ILE A 1 96 ? 2.772 -1.473 -11.471 1.00 84.62 96 ILE A N 1
ATOM 734 C CA . ILE A 1 96 ? 3.346 -1.892 -10.186 1.00 84.62 96 ILE A CA 1
ATOM 735 C C . ILE A 1 96 ? 3.458 -0.711 -9.234 1.00 84.62 96 ILE A C 1
ATOM 737 O O . ILE A 1 96 ? 3.074 -0.812 -8.070 1.00 84.62 96 ILE A O 1
ATOM 741 N N . ARG A 1 97 ? 3.954 0.426 -9.724 1.00 84.31 97 ARG A N 1
ATOM 742 C CA . ARG A 1 97 ? 4.144 1.602 -8.879 1.00 84.31 97 ARG A CA 1
ATOM 743 C C . ARG A 1 97 ? 2.809 2.197 -8.446 1.00 84.31 97 ARG A C 1
ATOM 745 O O . ARG A 1 97 ? 2.640 2.512 -7.273 1.00 84.31 97 ARG A O 1
ATOM 752 N N . ALA A 1 98 ? 1.836 2.265 -9.355 1.00 87.62 98 ALA A N 1
ATOM 753 C CA . ALA A 1 98 ? 0.475 2.668 -9.017 1.00 87.62 98 ALA A CA 1
ATOM 754 C C . ALA A 1 98 ? -0.151 1.734 -7.964 1.00 87.62 98 ALA A C 1
ATOM 756 O O . ALA A 1 98 ? -0.777 2.212 -7.019 1.00 87.62 98 ALA A O 1
ATOM 757 N N . CYS A 1 99 ? 0.055 0.417 -8.067 1.00 90.00 99 CYS A N 1
ATOM 758 C CA . CYS A 1 99 ? -0.429 -0.541 -7.070 1.00 90.00 99 CYS A CA 1
ATOM 759 C C . CYS A 1 99 ? 0.263 -0.347 -5.713 1.00 90.00 99 CYS A C 1
ATOM 761 O O . CYS A 1 99 ? -0.423 -0.264 -4.702 1.00 90.00 99 CYS A O 1
ATOM 763 N N . MET A 1 100 ? 1.587 -0.166 -5.689 1.00 89.44 100 MET A N 1
ATOM 764 C CA . MET A 1 100 ? 2.354 0.107 -4.465 1.00 89.44 100 MET A CA 1
ATOM 765 C C . MET A 1 100 ? 1.866 1.368 -3.734 1.00 89.44 100 MET A C 1
ATOM 767 O O . MET A 1 100 ? 1.577 1.318 -2.538 1.00 89.44 100 MET A O 1
ATOM 771 N N . PHE A 1 101 ? 1.699 2.487 -4.449 1.00 90.69 101 PHE A N 1
ATOM 772 C CA . PHE A 1 101 ? 1.137 3.710 -3.863 1.00 90.69 101 PHE A CA 1
ATOM 773 C C . PHE A 1 101 ? -0.300 3.509 -3.383 1.00 90.69 101 PHE A C 1
ATOM 775 O O . PHE A 1 101 ? -0.657 3.973 -2.300 1.00 90.69 101 PHE A O 1
ATOM 782 N N . SER A 1 102 ? -1.117 2.782 -4.151 1.00 90.62 102 SER A N 1
ATOM 783 C CA . SER A 1 102 ? -2.490 2.464 -3.753 1.00 90.62 102 SER A CA 1
ATOM 784 C C . SER A 1 102 ? -2.515 1.687 -2.438 1.00 90.62 102 SER A C 1
ATOM 786 O O . SER A 1 102 ? -3.262 2.065 -1.537 1.00 90.62 102 SER A O 1
ATOM 788 N N . SER A 1 103 ? -1.661 0.672 -2.276 1.00 93.44 103 SER A N 1
ATOM 789 C CA . SER A 1 103 ? -1.543 -0.094 -1.031 1.00 93.44 103 SER A CA 1
ATOM 790 C C . SER A 1 103 ? -1.183 0.800 0.159 1.00 93.44 103 SER A C 1
ATOM 792 O O . SER A 1 103 ? -1.871 0.775 1.183 1.00 93.44 103 SER A O 1
ATOM 794 N N . ILE A 1 104 ? -0.174 1.666 0.014 1.00 93.62 104 ILE A N 1
ATOM 795 C CA . ILE A 1 104 ? 0.256 2.611 1.061 1.00 93.62 104 ILE A CA 1
ATOM 796 C C . ILE A 1 104 ? -0.891 3.542 1.475 1.00 93.62 104 ILE A C 1
ATOM 798 O O . ILE A 1 104 ? -1.173 3.731 2.665 1.00 93.62 104 ILE A O 1
ATOM 802 N N . TYR A 1 105 ? -1.590 4.111 0.497 1.00 93.00 105 TYR A N 1
ATOM 803 C CA . TYR A 1 105 ? -2.701 5.019 0.745 1.00 93.00 105 TYR A CA 1
ATOM 804 C C . TYR A 1 105 ? -3.908 4.324 1.374 1.00 93.00 105 TYR A C 1
ATOM 806 O O . TYR A 1 105 ? -4.514 4.872 2.298 1.00 93.00 105 TYR A O 1
ATOM 814 N N . ILE A 1 106 ? -4.230 3.101 0.948 1.00 92.88 106 ILE A N 1
ATOM 815 C CA . ILE A 1 106 ? -5.314 2.311 1.535 1.00 92.88 106 ILE A CA 1
ATOM 816 C C . ILE A 1 106 ? -4.992 1.944 2.991 1.00 92.88 106 ILE A C 1
ATOM 818 O O . ILE A 1 106 ? -5.850 2.108 3.859 1.00 92.88 106 ILE A O 1
ATOM 822 N N . VAL A 1 107 ? -3.763 1.515 3.302 1.00 93.19 107 VAL A N 1
ATOM 823 C CA . VAL A 1 107 ? -3.335 1.220 4.686 1.00 93.19 107 VAL A CA 1
ATOM 824 C C . VAL A 1 107 ? -3.405 2.466 5.573 1.00 93.19 107 VAL A C 1
ATOM 826 O O . VAL A 1 107 ? -3.865 2.403 6.721 1.00 93.19 107 VAL A O 1
ATOM 829 N N . THR A 1 108 ? -3.006 3.618 5.032 1.00 93.19 108 THR A N 1
ATOM 830 C CA . THR A 1 108 ? -3.114 4.910 5.722 1.00 93.19 108 THR A CA 1
ATOM 831 C C . THR A 1 108 ? -4.577 5.243 6.012 1.00 93.19 108 THR A C 1
ATOM 833 O O . THR A 1 108 ? -4.930 5.568 7.146 1.00 93.19 108 THR A O 1
ATOM 836 N N . LEU A 1 109 ? -5.460 5.069 5.024 1.00 91.38 109 LEU A N 1
ATOM 837 C CA . LEU A 1 109 ? -6.894 5.305 5.168 1.00 91.38 109 LEU A CA 1
ATOM 838 C C . LEU A 1 109 ? -7.541 4.374 6.203 1.00 91.38 109 LEU A C 1
ATOM 840 O O . LEU A 1 109 ? -8.321 4.838 7.032 1.00 91.38 109 LEU A O 1
ATOM 844 N N . ILE A 1 110 ? -7.192 3.083 6.209 1.00 91.88 110 ILE A N 1
ATOM 845 C CA . ILE A 1 110 ? -7.660 2.122 7.223 1.00 91.88 110 ILE A CA 1
ATOM 846 C C . ILE A 1 110 ? -7.245 2.583 8.628 1.00 91.88 110 ILE A C 1
ATOM 848 O O . ILE A 1 110 ? -8.042 2.524 9.568 1.00 91.88 110 ILE A O 1
ATOM 852 N N . SER A 1 111 ? -6.009 3.061 8.779 1.00 91.06 111 SER A N 1
ATOM 853 C CA . SER A 1 111 ? -5.486 3.547 10.061 1.00 91.06 111 SER A CA 1
ATOM 854 C C . SER A 1 111 ? -6.225 4.795 10.546 1.00 91.06 111 SER A C 1
ATOM 856 O O . SER A 1 111 ? -6.620 4.854 11.713 1.00 91.06 111 SER A O 1
ATOM 858 N N . VAL A 1 112 ? -6.507 5.743 9.648 1.00 89.62 112 VAL A N 1
ATOM 859 C CA . VAL A 1 112 ? -7.333 6.924 9.947 1.00 89.62 112 VAL A CA 1
ATOM 860 C C . VAL A 1 112 ? -8.764 6.515 10.309 1.00 89.62 112 VAL A C 1
ATOM 862 O O . VAL A 1 112 ? -9.321 7.012 11.287 1.00 89.62 112 VAL A O 1
ATOM 865 N N . GLU A 1 113 ? -9.359 5.557 9.593 1.00 86.62 113 GLU A N 1
ATOM 866 C CA . GLU A 1 113 ? -10.710 5.061 9.884 1.00 86.62 113 GLU A CA 1
ATOM 867 C C . GLU A 1 113 ? -10.803 4.439 11.289 1.00 86.62 113 GLU A C 1
ATOM 869 O O . GLU A 1 113 ? -11.800 4.633 11.997 1.00 86.62 113 GLU A O 1
ATOM 874 N N . ARG A 1 114 ? -9.764 3.696 11.702 1.00 86.88 114 ARG A N 1
ATOM 875 C CA . ARG A 1 114 ? -9.635 3.125 13.052 1.00 86.88 114 ARG A CA 1
ATOM 876 C C . ARG A 1 114 ? -9.438 4.205 14.105 1.00 86.88 114 ARG A C 1
ATOM 878 O O . ARG A 1 114 ? -10.095 4.159 15.144 1.00 86.88 114 ARG A O 1
ATOM 885 N N . PHE A 1 115 ? -8.577 5.178 13.830 1.00 87.50 115 PHE A N 1
ATOM 886 C CA . PHE A 1 115 ? -8.351 6.317 14.708 1.00 87.50 115 PHE A CA 1
ATOM 887 C C . PHE A 1 115 ? -9.655 7.081 14.981 1.00 87.50 115 PHE A C 1
ATOM 889 O O . PHE A 1 115 ? -10.050 7.237 16.138 1.00 87.50 115 PHE A O 1
ATOM 896 N N . LEU A 1 116 ? -10.385 7.458 13.927 1.00 85.19 116 LEU A N 1
ATOM 897 C CA . LEU A 1 116 ? -11.677 8.136 14.047 1.00 85.19 116 LEU A CA 1
ATOM 898 C C . LEU A 1 116 ? -12.705 7.278 14.798 1.00 85.19 116 LEU A C 1
ATOM 900 O O . LEU A 1 116 ? -13.460 7.803 15.610 1.00 85.19 116 LEU A O 1
ATOM 904 N N . ALA A 1 117 ? -12.713 5.956 14.590 1.00 83.50 117 ALA A N 1
ATOM 905 C CA . ALA A 1 117 ? -13.609 5.043 15.305 1.00 83.50 117 ALA A CA 1
ATOM 906 C C . ALA A 1 117 ? -13.418 5.050 16.824 1.00 83.50 117 ALA A C 1
ATOM 908 O O . ALA A 1 117 ? -14.392 4.967 17.567 1.00 83.50 117 ALA A O 1
ATOM 909 N N . ILE A 1 118 ? -12.160 5.080 17.261 1.00 83.12 118 ILE A N 1
ATOM 910 C CA . ILE A 1 118 ? -11.768 4.864 18.655 1.00 83.12 118 ILE A CA 1
ATOM 911 C C . ILE A 1 118 ? -11.732 6.189 19.423 1.00 83.12 118 ILE A C 1
ATOM 913 O O . ILE A 1 118 ? -12.145 6.252 20.583 1.00 83.12 118 ILE A O 1
ATOM 917 N N . CYS A 1 119 ? -11.250 7.255 18.785 1.00 81.06 119 CYS A N 1
ATOM 918 C CA . CYS A 1 119 ? -11.082 8.555 19.427 1.00 81.06 119 CYS A CA 1
ATOM 919 C C . CYS A 1 119 ? -12.315 9.457 19.278 1.00 81.06 119 CYS A C 1
ATOM 921 O O . CYS A 1 119 ? -12.613 10.203 20.210 1.00 81.06 119 CYS A O 1
ATOM 923 N N . TYR A 1 120 ? -13.063 9.346 18.171 1.00 80.31 120 TYR A N 1
ATOM 924 C CA . TYR A 1 120 ? -14.185 10.235 17.835 1.00 80.31 120 TYR A CA 1
ATOM 925 C C . TYR A 1 120 ? -15.434 9.458 17.366 1.00 80.31 120 TYR A C 1
ATOM 927 O O . TYR A 1 120 ? -15.855 9.575 16.209 1.00 80.31 120 TYR A O 1
ATOM 935 N N . PRO A 1 121 ? -16.088 8.686 18.258 1.00 69.12 121 PRO A N 1
ATOM 936 C CA . PRO A 1 121 ? -17.212 7.814 17.899 1.00 69.12 121 PRO A CA 1
ATOM 937 C C . PRO A 1 121 ? -18.415 8.558 17.289 1.00 69.12 121 PRO A C 1
ATOM 939 O O . PRO A 1 121 ? -19.098 7.997 16.435 1.00 69.12 121 PRO A O 1
ATOM 942 N N . PHE A 1 122 ? -18.641 9.828 17.652 1.00 66.69 122 PHE A N 1
ATOM 943 C CA . PHE A 1 122 ? -19.690 10.669 17.057 1.00 66.69 122 PHE A CA 1
ATOM 944 C C . PHE A 1 122 ? -19.292 11.240 15.682 1.00 66.69 122 PHE A C 1
ATOM 946 O O . PHE A 1 122 ? -20.115 11.276 14.769 1.00 66.69 122 PHE A O 1
ATOM 953 N N . GLY A 1 123 ? -18.014 11.586 15.478 1.00 59.19 123 GLY A N 1
ATOM 954 C CA . GLY A 1 123 ? -17.489 12.035 14.177 1.00 59.19 123 GLY A CA 1
ATOM 955 C C . GLY A 1 123 ? -17.490 10.931 13.110 1.00 59.19 123 GLY A C 1
ATOM 956 O O . GLY A 1 123 ? -17.688 11.194 11.922 1.00 59.19 123 GLY A O 1
ATOM 957 N N . ARG A 1 124 ? -17.380 9.664 13.532 1.00 60.94 124 ARG A N 1
ATOM 958 C CA . ARG A 1 124 ? -17.526 8.485 12.662 1.00 60.94 124 ARG A CA 1
ATOM 959 C C . ARG A 1 124 ? -18.883 8.430 11.947 1.00 60.94 124 ARG A C 1
ATOM 961 O O . ARG A 1 124 ? -18.947 7.868 10.856 1.00 60.94 124 ARG A O 1
ATOM 968 N N . MET A 1 125 ? -19.951 9.000 12.510 1.00 59.25 125 MET A N 1
ATOM 969 C CA . MET A 1 125 ? -21.273 8.971 11.872 1.00 59.25 125 MET A CA 1
ATOM 970 C C . MET A 1 125 ? -21.296 9.764 10.556 1.00 59.25 125 MET A C 1
ATOM 972 O O . MET A 1 125 ? -21.907 9.314 9.592 1.00 59.25 125 MET A O 1
ATOM 976 N N . HIS A 1 126 ? -20.540 10.864 10.473 1.00 59.53 126 HIS A N 1
ATOM 977 C CA . HIS A 1 126 ? -20.423 11.684 9.262 1.00 59.53 126 HIS A CA 1
ATOM 978 C C . HIS A 1 126 ? -19.485 11.053 8.212 1.00 59.53 126 HIS A C 1
ATOM 980 O O . HIS A 1 126 ? -19.757 11.077 7.011 1.00 59.53 126 HIS A O 1
ATOM 986 N N . TRP A 1 127 ? -18.410 10.399 8.670 1.00 64.00 127 TRP A N 1
ATOM 987 C CA . TRP A 1 127 ? -17.441 9.681 7.823 1.00 64.00 127 TRP A CA 1
ATOM 988 C C . TRP A 1 127 ? -17.988 8.383 7.205 1.00 64.00 127 TRP A C 1
ATOM 990 O O . TRP A 1 127 ? -17.461 7.878 6.214 1.00 64.00 127 TRP A O 1
ATOM 1000 N N . LYS A 1 128 ? -19.055 7.821 7.781 1.00 65.38 128 LYS A N 1
ATOM 1001 C CA . LYS A 1 128 ? -19.691 6.584 7.307 1.00 65.38 128 LYS A CA 1
ATOM 1002 C C . LYS A 1 128 ? -20.616 6.763 6.106 1.00 65.38 128 LYS A C 1
ATOM 1004 O O . LYS A 1 128 ? -21.187 5.775 5.643 1.00 65.38 128 LYS A O 1
ATOM 1009 N N . THR A 1 129 ? -20.749 7.965 5.557 1.00 68.69 129 THR A N 1
ATOM 1010 C CA . THR A 1 129 ? -21.526 8.147 4.332 1.00 68.69 129 THR A CA 1
ATOM 1011 C C . THR A 1 129 ? -20.839 7.412 3.175 1.00 68.69 129 THR A C 1
ATOM 1013 O O . THR A 1 129 ? -19.661 7.630 2.893 1.00 68.69 129 THR A O 1
ATOM 1016 N N . LYS A 1 130 ? -21.573 6.527 2.482 1.00 67.06 130 LYS A N 1
ATOM 1017 C CA . LYS A 1 130 ? -21.050 5.726 1.353 1.00 67.06 130 LYS A CA 1
ATOM 1018 C C . LYS A 1 130 ? -20.403 6.592 0.263 1.00 67.06 130 LYS A C 1
ATOM 1020 O O . LYS A 1 130 ? -19.493 6.136 -0.423 1.00 67.06 130 LYS A O 1
ATOM 1025 N N . ASN A 1 131 ? -20.874 7.829 0.094 1.00 76.12 131 ASN A N 1
ATOM 1026 C CA . ASN A 1 131 ? -20.326 8.771 -0.879 1.00 76.12 131 ASN A CA 1
ATOM 1027 C C . ASN A 1 131 ? -18.929 9.259 -0.486 1.00 76.12 131 ASN A C 1
ATOM 1029 O O . ASN A 1 131 ? -18.043 9.204 -1.329 1.00 76.12 131 ASN A O 1
ATOM 1033 N N . SER A 1 132 ? -18.692 9.606 0.782 1.00 78.75 132 SER A N 1
ATOM 1034 C CA . SER A 1 132 ? -17.369 10.033 1.257 1.00 78.75 132 SER A CA 1
ATOM 1035 C C . SER A 1 132 ? -16.307 8.957 1.027 1.00 78.75 132 SER A C 1
ATOM 1037 O O . SER A 1 132 ? -15.225 9.259 0.538 1.00 78.75 132 SER A O 1
ATOM 1039 N N . MET A 1 133 ? -16.638 7.685 1.279 1.00 79.12 133 MET A N 1
ATOM 1040 C CA . MET A 1 133 ? -15.714 6.570 1.036 1.00 79.12 133 MET A CA 1
ATOM 1041 C C . MET A 1 133 ? -15.392 6.387 -0.452 1.00 79.12 133 MET A C 1
ATOM 1043 O O . MET A 1 133 ? -14.228 6.235 -0.811 1.00 79.12 133 MET A O 1
ATOM 1047 N N . LYS A 1 134 ? -16.407 6.421 -1.327 1.00 82.25 134 LYS A N 1
ATOM 1048 C CA . LYS A 1 134 ? -16.190 6.327 -2.779 1.00 82.25 134 LYS A CA 1
ATOM 1049 C C . LYS A 1 134 ? -15.306 7.469 -3.280 1.00 82.25 134 LYS A C 1
ATOM 1051 O O . LYS A 1 134 ? -14.384 7.214 -4.045 1.00 82.25 134 LYS A O 1
ATOM 1056 N N . THR A 1 135 ? -15.550 8.693 -2.811 1.00 85.31 135 THR A N 1
ATOM 1057 C CA . THR A 1 135 ? -14.735 9.860 -3.162 1.00 85.31 135 THR A CA 1
ATOM 1058 C C . THR A 1 135 ? -13.299 9.704 -2.669 1.00 85.31 135 THR A C 1
ATOM 1060 O O . THR A 1 135 ? -12.381 9.887 -3.459 1.00 85.31 135 THR A O 1
ATOM 1063 N N . CYS A 1 136 ? -13.077 9.300 -1.412 1.00 84.94 136 CYS A N 1
ATOM 1064 C CA . CYS A 1 136 ? -11.728 9.049 -0.898 1.00 84.94 136 CYS A CA 1
ATOM 1065 C C . CYS A 1 136 ? -11.007 7.978 -1.716 1.00 84.94 136 CYS A C 1
ATOM 1067 O O . CYS A 1 136 ? -9.875 8.191 -2.128 1.00 84.94 136 CYS A O 1
ATOM 1069 N N . LEU A 1 137 ? -11.664 6.853 -1.997 1.00 85.06 137 LEU A N 1
ATOM 1070 C CA . LEU A 1 137 ? -11.069 5.776 -2.779 1.00 85.06 137 LEU A CA 1
ATOM 1071 C C . LEU A 1 137 ? -10.718 6.244 -4.199 1.00 85.06 137 LEU A C 1
ATOM 1073 O O . LEU A 1 137 ? -9.613 5.983 -4.661 1.00 85.06 137 LEU A O 1
ATOM 1077 N N . ALA A 1 138 ? -11.612 6.987 -4.858 1.00 86.75 138 ALA A N 1
ATOM 1078 C CA . ALA A 1 138 ? -11.346 7.569 -6.170 1.00 86.75 138 ALA A CA 1
ATOM 1079 C C . ALA A 1 138 ? -10.146 8.528 -6.135 1.00 86.75 138 ALA A C 1
ATOM 1081 O O . ALA A 1 138 ? -9.251 8.409 -6.964 1.00 86.75 138 ALA A O 1
ATOM 1082 N N . VAL A 1 139 ? -10.079 9.424 -5.145 1.00 88.44 139 VAL A N 1
ATOM 1083 C CA . VAL A 1 139 ? -8.946 10.345 -4.964 1.00 88.44 139 VAL A CA 1
ATOM 1084 C C . VAL A 1 139 ? -7.641 9.581 -4.736 1.00 88.44 139 VAL A C 1
ATOM 1086 O O . VAL A 1 139 ? -6.636 9.915 -5.354 1.00 88.44 139 VAL A O 1
ATOM 1089 N N . LEU A 1 140 ? -7.644 8.535 -3.906 1.00 89.38 140 LEU A N 1
ATOM 1090 C CA . LEU A 1 140 ? -6.445 7.735 -3.643 1.00 89.38 140 LEU A CA 1
ATOM 1091 C C . LEU A 1 140 ? -5.946 7.009 -4.895 1.00 89.38 140 LEU A C 1
ATOM 1093 O O . LEU A 1 140 ? -4.746 7.022 -5.159 1.00 89.38 140 LEU A O 1
ATOM 1097 N N . TRP A 1 141 ? -6.851 6.426 -5.685 1.00 87.38 141 TRP A N 1
ATOM 1098 C CA . TRP A 1 141 ? -6.493 5.806 -6.961 1.00 87.38 141 TRP A CA 1
ATOM 1099 C C . TRP A 1 141 ? -5.956 6.832 -7.956 1.00 87.38 141 TRP A C 1
ATOM 1101 O O . TRP A 1 141 ? -4.927 6.589 -8.579 1.00 87.38 141 TRP A O 1
ATOM 1111 N N . LEU A 1 142 ? -6.601 7.994 -8.076 1.00 89.12 142 LEU A N 1
ATOM 1112 C CA . LEU A 1 142 ? -6.128 9.072 -8.946 1.00 89.12 142 LEU A CA 1
ATOM 1113 C C . LEU A 1 142 ? -4.733 9.557 -8.535 1.00 89.12 142 LEU A C 1
ATOM 1115 O O . LEU A 1 142 ? -3.868 9.704 -9.395 1.00 89.12 142 LEU A O 1
ATOM 1119 N N . LEU A 1 143 ? -4.483 9.744 -7.236 1.00 87.06 143 LEU A N 1
ATOM 1120 C CA . LEU A 1 143 ? -3.166 10.114 -6.715 1.00 87.06 143 LEU A CA 1
ATOM 1121 C C . LEU A 1 143 ? -2.118 9.035 -7.011 1.00 87.06 143 LEU A C 1
ATOM 1123 O O . LEU A 1 143 ? -1.032 9.354 -7.488 1.00 87.06 143 LEU A O 1
ATOM 1127 N N . ALA A 1 144 ? -2.442 7.761 -6.785 1.00 86.56 144 ALA A N 1
ATOM 1128 C CA . ALA A 1 144 ? -1.529 6.654 -7.054 1.00 86.56 144 ALA A CA 1
ATOM 1129 C C . ALA A 1 144 ? -1.182 6.532 -8.549 1.00 86.56 144 ALA A C 1
ATOM 1131 O O . ALA A 1 144 ? -0.017 6.355 -8.911 1.00 86.56 144 ALA A O 1
ATOM 1132 N N . LEU A 1 145 ? -2.178 6.692 -9.425 1.00 85.19 145 LEU A N 1
ATOM 1133 C CA . LEU A 1 145 ? -1.992 6.715 -10.877 1.00 85.19 145 LEU A CA 1
ATOM 1134 C C . LEU A 1 145 ? -1.159 7.920 -11.324 1.00 85.19 145 LEU A C 1
ATOM 1136 O O . LEU A 1 145 ? -0.298 7.767 -12.193 1.00 85.19 145 LEU A O 1
ATOM 1140 N N . LEU A 1 146 ? -1.375 9.092 -10.718 1.00 85.31 146 LEU A N 1
ATOM 1141 C CA . LEU A 1 146 ? -0.628 10.314 -11.014 1.00 85.31 146 LEU A CA 1
ATOM 1142 C C . LEU A 1 146 ? 0.850 10.170 -10.640 1.00 85.31 146 LEU A C 1
ATOM 1144 O O . LEU A 1 146 ? 1.716 10.483 -11.453 1.00 85.31 146 LEU A O 1
ATOM 1148 N N . MET A 1 147 ? 1.149 9.603 -9.469 1.00 79.06 147 MET A N 1
ATOM 1149 C CA . MET A 1 147 ? 2.525 9.282 -9.063 1.00 79.06 147 MET A CA 1
ATOM 1150 C C . MET A 1 147 ? 3.168 8.207 -9.954 1.00 79.06 147 MET A C 1
ATOM 1152 O O . MET A 1 147 ? 4.393 8.144 -10.090 1.00 79.06 147 MET A O 1
ATOM 1156 N N . GLY A 1 148 ? 2.346 7.406 -10.637 1.00 70.25 148 GLY A N 1
ATOM 1157 C CA . GLY A 1 148 ? 2.724 6.465 -11.690 1.00 70.25 148 GLY A CA 1
ATOM 1158 C C . GLY A 1 148 ? 3.257 7.116 -12.983 1.00 70.25 148 GLY A C 1
ATOM 1159 O O . GLY A 1 148 ? 4.068 6.512 -13.693 1.00 70.25 148 GLY A O 1
ATOM 1160 N N . VAL A 1 149 ? 2.897 8.359 -13.302 1.00 72.75 149 VAL A N 1
ATOM 1161 C CA . VAL A 1 149 ? 3.198 8.972 -14.615 1.00 72.75 149 VAL A CA 1
ATOM 1162 C C . VAL A 1 149 ? 4.672 9.387 -14.812 1.00 72.75 149 VAL A C 1
ATOM 1164 O O . VAL A 1 149 ? 5.250 9.010 -15.838 1.00 72.75 149 VAL A O 1
ATOM 1167 N N . PRO A 1 150 ? 5.343 10.085 -13.873 1.00 65.50 150 PRO A N 1
ATOM 1168 C CA . PRO A 1 150 ? 6.649 10.720 -14.118 1.00 65.50 150 PRO A CA 1
ATOM 1169 C C . PRO A 1 150 ? 7.774 9.757 -14.527 1.00 65.50 150 PRO A C 1
ATOM 1171 O O . PRO A 1 150 ? 8.633 10.091 -15.347 1.00 65.50 150 PRO A O 1
ATOM 1174 N N . TYR A 1 151 ? 7.739 8.526 -14.015 1.00 62.09 151 TYR A N 1
ATOM 1175 C CA . TYR A 1 151 ? 8.703 7.477 -14.363 1.00 62.09 151 TYR A CA 1
ATOM 1176 C C . TYR A 1 151 ? 8.590 7.026 -15.830 1.00 62.09 151 TYR A C 1
ATOM 1178 O O . TYR A 1 151 ? 9.576 6.658 -16.462 1.00 62.09 151 TYR A O 1
ATOM 1186 N N . THR A 1 152 ? 7.385 7.066 -16.408 1.00 61.59 152 THR A N 1
ATOM 1187 C CA . THR A 1 152 ? 7.146 6.585 -17.782 1.00 61.59 152 THR A CA 1
ATOM 1188 C C . THR A 1 152 ? 7.570 7.591 -18.853 1.00 61.59 152 THR A C 1
ATOM 1190 O O . THR A 1 152 ? 7.994 7.190 -19.944 1.00 61.59 152 THR A O 1
ATOM 1193 N N . LEU A 1 153 ? 7.497 8.887 -18.524 1.00 59.84 153 LEU A N 1
ATOM 1194 C CA . LEU A 1 153 ? 7.824 10.002 -19.416 1.00 59.84 153 LEU A CA 1
ATOM 1195 C C . LEU A 1 153 ? 9.332 10.249 -19.530 1.00 59.84 153 LEU A C 1
ATOM 1197 O O . LEU A 1 153 ? 9.809 10.688 -20.569 1.00 59.84 153 LEU A O 1
ATOM 1201 N N . THR A 1 154 ? 10.095 9.936 -18.483 1.00 56.56 154 THR A N 1
ATOM 1202 C CA . THR A 1 154 ? 11.535 10.234 -18.416 1.00 56.56 154 THR A CA 1
ATOM 1203 C C . THR A 1 154 ? 12.423 9.170 -19.066 1.00 56.56 154 THR A C 1
ATOM 1205 O O . THR A 1 154 ? 13.603 9.415 -19.305 1.00 56.56 154 THR A O 1
ATOM 1208 N N . ARG A 1 155 ? 11.871 8.005 -19.430 1.00 58.31 155 ARG A N 1
ATOM 1209 C CA . ARG A 1 155 ? 12.599 6.961 -20.166 1.00 58.31 155 ARG A CA 1
ATOM 1210 C C 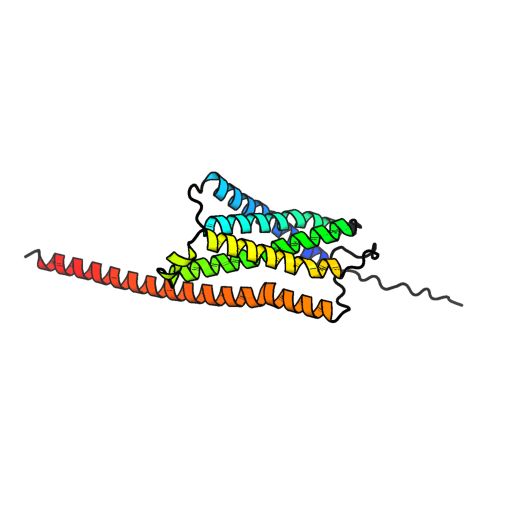. ARG A 1 155 ? 12.509 7.202 -21.676 1.00 58.31 155 ARG A C 1
ATOM 1212 O O . ARG A 1 155 ? 11.439 7.019 -22.268 1.00 58.31 155 ARG A O 1
ATOM 1219 N N . LYS A 1 156 ? 13.632 7.552 -22.312 1.00 55.94 156 LYS A N 1
ATOM 1220 C CA . LYS A 1 156 ? 13.751 7.597 -23.780 1.00 55.94 156 LYS A CA 1
ATOM 1221 C C . LYS A 1 156 ? 13.520 6.194 -24.360 1.00 55.94 156 LYS A C 1
ATOM 1223 O O . LYS A 1 156 ? 13.988 5.203 -23.807 1.00 55.94 156 LYS A O 1
ATOM 1228 N N . ALA A 1 157 ? 12.744 6.105 -25.440 1.00 49.66 157 ALA A N 1
ATOM 1229 C CA . ALA A 1 157 ? 12.330 4.836 -26.051 1.00 49.66 157 ALA A CA 1
ATOM 1230 C C . ALA A 1 157 ? 13.461 4.103 -26.808 1.00 49.66 157 ALA A C 1
ATOM 1232 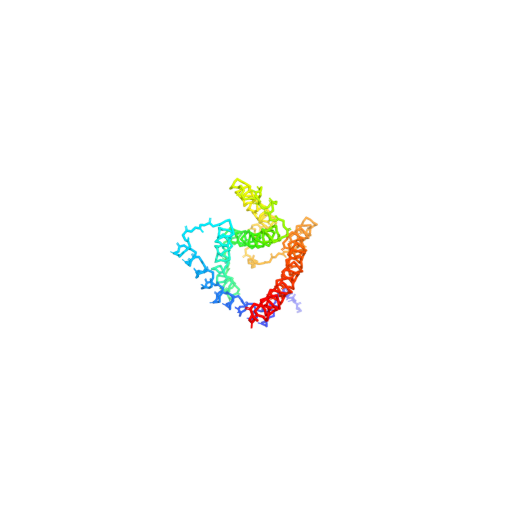O O . ALA A 1 157 ? 13.276 2.960 -27.216 1.00 49.66 157 ALA A O 1
ATOM 1233 N N . GLU A 1 158 ? 14.615 4.750 -26.978 1.00 48.19 158 GLU A N 1
ATOM 1234 C CA . GLU A 1 158 ? 15.735 4.288 -27.809 1.00 48.19 158 GLU A CA 1
ATOM 1235 C C . GLU A 1 158 ? 16.737 3.368 -27.090 1.00 48.19 158 GLU A C 1
ATOM 1237 O O . GLU A 1 158 ? 17.484 2.648 -27.747 1.00 48.19 158 GLU A O 1
ATOM 1242 N N . ASP A 1 159 ? 16.727 3.316 -25.754 1.00 53.72 159 ASP A N 1
ATOM 1243 C CA . ASP A 1 159 ? 17.650 2.480 -24.973 1.00 53.72 159 ASP A CA 1
ATOM 1244 C C . ASP A 1 159 ? 17.171 1.017 -24.907 1.00 53.72 159 ASP A C 1
ATOM 1246 O O . ASP A 1 159 ? 16.571 0.566 -23.925 1.00 53.72 159 ASP A O 1
ATOM 1250 N N . LYS A 1 160 ? 17.431 0.257 -25.977 1.00 53.31 160 LYS A N 1
ATOM 1251 C CA . LYS A 1 160 ? 17.160 -1.195 -26.057 1.00 53.31 160 LYS A CA 1
ATOM 1252 C C . LYS A 1 160 ? 18.087 -2.042 -25.173 1.00 53.31 160 LYS A C 1
ATOM 1254 O O . LYS A 1 160 ? 17.804 -3.211 -24.947 1.00 53.31 160 LYS A O 1
ATOM 1259 N N . THR A 1 161 ? 19.183 -1.472 -24.684 1.00 53.47 161 THR A N 1
ATOM 1260 C CA . THR A 1 161 ? 20.242 -2.171 -23.934 1.00 53.47 161 THR A CA 1
ATOM 1261 C C . THR A 1 161 ? 20.122 -2.027 -22.419 1.00 53.47 161 THR A C 1
ATOM 1263 O O . THR A 1 161 ? 20.910 -2.619 -21.685 1.00 53.47 161 THR A O 1
ATOM 1266 N N . ARG A 1 162 ? 19.150 -1.253 -21.919 1.00 58.09 162 ARG A N 1
ATOM 1267 C CA . ARG A 1 162 ? 19.036 -0.957 -20.488 1.00 58.09 162 ARG A CA 1
ATOM 1268 C C . ARG A 1 162 ? 18.009 -1.845 -19.779 1.00 58.09 162 ARG A C 1
ATOM 1270 O O . ARG A 1 162 ? 16.869 -1.949 -20.252 1.00 58.09 162 ARG A O 1
ATOM 1277 N N . PRO A 1 163 ? 18.358 -2.434 -18.616 1.00 59.69 163 PRO A N 1
ATOM 1278 C CA . PRO A 1 163 ? 17.430 -3.252 -17.844 1.00 59.69 163 PRO A CA 1
ATOM 1279 C C . PRO A 1 163 ? 16.189 -2.443 -17.453 1.00 59.69 163 PRO A C 1
ATOM 1281 O O . PRO A 1 163 ? 16.230 -1.220 -17.308 1.00 59.69 163 PRO A O 1
ATOM 1284 N N . CYS A 1 164 ? 15.057 -3.126 -17.258 1.00 62.88 164 CYS A N 1
ATOM 1285 C CA . CYS A 1 164 ? 13.767 -2.480 -16.987 1.00 62.88 164 CYS A CA 1
ATOM 1286 C C . CYS A 1 164 ? 13.793 -1.542 -15.752 1.00 62.88 164 CYS A C 1
ATOM 1288 O O . CYS A 1 164 ? 12.979 -0.627 -15.672 1.00 62.88 164 CYS A O 1
ATOM 1290 N N . PHE A 1 165 ? 14.783 -1.721 -14.867 1.00 58.06 165 PHE A N 1
ATOM 1291 C CA . PHE A 1 165 ? 14.963 -1.042 -13.585 1.00 58.06 165 PHE A CA 1
ATOM 1292 C C . PHE A 1 165 ? 15.855 0.215 -13.594 1.00 58.06 165 PHE A C 1
ATOM 1294 O O . PHE A 1 165 ? 15.879 0.940 -12.602 1.00 58.06 165 PHE A O 1
ATOM 1301 N N . SER A 1 166 ? 16.627 0.489 -14.652 1.00 57.22 166 SER A N 1
ATOM 1302 C CA . SER A 1 166 ? 17.619 1.572 -14.593 1.00 57.22 166 SER A CA 1
ATOM 1303 C C . SER A 1 166 ? 16.947 2.950 -14.647 1.00 57.22 166 SER A C 1
ATOM 1305 O O . SER A 1 166 ? 16.564 3.419 -15.722 1.00 57.22 166 SER A O 1
ATOM 1307 N N . LEU A 1 167 ? 16.817 3.606 -13.493 1.00 58.78 167 LEU A N 1
ATOM 1308 C CA . LEU A 1 167 ? 16.462 5.018 -13.407 1.00 58.78 167 LEU A CA 1
ATOM 1309 C C . LEU A 1 167 ? 17.748 5.844 -13.383 1.00 58.78 167 LEU A C 1
ATOM 1311 O O . LEU A 1 167 ? 18.435 5.905 -12.366 1.00 58.78 167 LEU A O 1
ATOM 1315 N N . GLU A 1 168 ? 18.073 6.491 -14.498 1.00 58.34 168 GLU A N 1
ATOM 1316 C CA . GLU A 1 168 ? 19.168 7.458 -14.527 1.00 58.34 168 GLU A CA 1
ATOM 1317 C C . GLU A 1 168 ? 18.606 8.848 -14.221 1.00 58.34 168 GLU A C 1
ATOM 1319 O O . GLU A 1 168 ? 17.857 9.426 -15.015 1.00 58.34 168 GLU A O 1
ATOM 1324 N N . VAL A 1 169 ? 18.922 9.358 -13.030 1.00 61.50 169 VAL A N 1
ATOM 1325 C CA . VAL A 1 169 ? 18.488 10.677 -12.556 1.00 61.50 169 VAL A CA 1
ATOM 1326 C C . VAL A 1 169 ? 19.468 11.723 -13.079 1.00 61.50 169 VAL A C 1
ATOM 1328 O O . VAL A 1 169 ? 20.430 12.095 -12.413 1.00 61.50 169 VAL A O 1
ATOM 1331 N N . THR A 1 170 ? 19.232 12.182 -14.300 1.00 65.69 170 THR A N 1
ATOM 1332 C CA . THR A 1 170 ? 20.101 13.134 -15.004 1.00 65.69 170 THR A CA 1
ATOM 1333 C C . THR A 1 170 ? 19.591 14.570 -14.897 1.00 65.69 170 THR A C 1
ATOM 1335 O O . THR A 1 170 ? 20.382 15.510 -14.897 1.00 65.69 170 THR A O 1
ATOM 1338 N N . CYS A 1 171 ? 18.278 14.764 -14.741 1.00 71.56 171 CYS A N 1
ATOM 1339 C CA . CYS A 1 171 ? 17.646 16.082 -14.746 1.00 71.56 171 CYS A CA 1
ATOM 1340 C C . CYS A 1 171 ? 17.118 16.502 -13.362 1.00 71.56 171 CYS A C 1
ATOM 1342 O O . CYS A 1 171 ? 16.649 15.676 -12.575 1.00 71.56 171 CYS A O 1
ATOM 1344 N N . VAL A 1 172 ? 17.111 17.814 -13.091 1.00 79.25 172 VAL A N 1
ATOM 1345 C CA . VAL A 1 172 ? 16.497 18.427 -11.894 1.00 79.25 172 VAL A CA 1
ATOM 1346 C C . VAL A 1 172 ? 15.041 17.982 -11.725 1.00 79.25 172 VAL A C 1
ATOM 1348 O O . VAL A 1 172 ? 14.621 17.659 -10.617 1.00 79.25 172 VAL A O 1
ATOM 1351 N N . PHE A 1 173 ? 14.300 17.863 -12.829 1.00 75.50 173 PHE A N 1
ATOM 1352 C CA . PHE A 1 173 ? 12.922 17.371 -12.838 1.00 75.50 173 PHE A CA 1
ATOM 1353 C C . PHE A 1 173 ? 12.814 15.972 -12.207 1.00 75.50 173 PHE A C 1
ATOM 1355 O O . PHE A 1 173 ? 12.010 15.769 -11.304 1.00 75.50 173 PHE A O 1
ATOM 1362 N N . GLN A 1 174 ? 13.682 15.024 -12.582 1.00 75.69 174 GLN A N 1
ATOM 1363 C CA . GLN A 1 174 ? 13.684 13.665 -12.019 1.00 75.69 174 GLN A CA 1
ATOM 1364 C C . GLN A 1 174 ? 14.022 13.645 -10.521 1.00 75.69 174 GLN A C 1
ATOM 1366 O O . GLN A 1 174 ? 13.434 12.859 -9.781 1.00 75.69 174 GLN A O 1
ATOM 1371 N N . LYS A 1 175 ? 14.921 14.528 -10.061 1.00 81.06 175 LYS A N 1
ATOM 1372 C CA . LYS A 1 175 ? 15.227 14.680 -8.627 1.00 81.06 175 LYS A CA 1
ATOM 1373 C C . LYS A 1 175 ? 14.005 15.159 -7.847 1.00 81.06 175 LYS A C 1
ATOM 1375 O O . LYS A 1 175 ? 13.710 14.611 -6.792 1.00 81.06 175 LYS A O 1
ATOM 1380 N N . ILE A 1 176 ? 13.268 16.133 -8.385 1.00 83.44 176 ILE A N 1
ATOM 1381 C CA . ILE A 1 176 ? 12.032 16.634 -7.770 1.00 83.44 176 ILE A CA 1
ATOM 1382 C C . ILE A 1 176 ? 10.992 15.513 -7.663 1.00 83.44 176 ILE A C 1
ATOM 1384 O O . ILE A 1 176 ? 10.412 15.338 -6.594 1.00 83.44 176 ILE A O 1
ATOM 1388 N N . PHE A 1 177 ? 10.789 14.709 -8.713 1.00 81.31 177 PHE A N 1
ATOM 1389 C CA . PHE A 1 177 ? 9.857 13.576 -8.635 1.00 81.31 177 PHE A CA 1
ATOM 1390 C C . PHE A 1 177 ? 10.282 12.517 -7.638 1.00 81.31 177 PHE A C 1
ATOM 1392 O O . PHE A 1 177 ? 9.429 12.025 -6.909 1.00 81.31 177 PHE A O 1
ATOM 1399 N N . LEU A 1 178 ? 11.574 12.201 -7.564 1.00 83.00 178 LEU A N 1
ATOM 1400 C CA . LEU A 1 178 ? 12.079 11.277 -6.557 1.00 83.00 178 LEU A CA 1
ATOM 1401 C C . LEU A 1 178 ? 11.804 11.803 -5.140 1.00 83.00 178 LEU A C 1
ATOM 1403 O O . LEU A 1 178 ? 11.322 11.057 -4.292 1.00 83.00 178 LEU A O 1
ATOM 1407 N N . CYS A 1 179 ? 12.038 13.094 -4.888 1.00 87.19 179 CYS A N 1
ATOM 1408 C CA . CYS A 1 179 ? 11.703 13.720 -3.608 1.00 87.19 179 CYS A CA 1
ATOM 1409 C C . CYS A 1 179 ? 10.197 13.657 -3.313 1.00 87.19 179 CYS A C 1
ATOM 1411 O O . CYS A 1 179 ? 9.813 13.343 -2.188 1.00 87.19 179 CYS A O 1
ATOM 1413 N N . LEU A 1 180 ? 9.343 13.923 -4.306 1.00 87.69 180 LEU A N 1
ATOM 1414 C CA . LEU A 1 180 ? 7.888 13.818 -4.163 1.00 87.69 180 LEU A CA 1
ATOM 1415 C C . LEU A 1 180 ? 7.439 12.378 -3.890 1.00 87.69 180 LEU A C 1
ATOM 1417 O O . LEU A 1 180 ? 6.564 12.163 -3.057 1.00 87.69 180 LEU A O 1
ATOM 1421 N N . GLU A 1 181 ? 8.050 11.395 -4.547 1.00 86.25 181 GLU A N 1
ATOM 1422 C CA . GLU A 1 181 ? 7.801 9.968 -4.338 1.00 86.25 181 GLU A CA 1
ATOM 1423 C C . GLU A 1 181 ? 8.197 9.532 -2.924 1.00 86.25 181 GLU A C 1
ATOM 1425 O O . GLU A 1 181 ? 7.398 8.893 -2.243 1.00 86.25 181 GLU A O 1
ATOM 1430 N N . ILE A 1 182 ? 9.359 9.956 -2.423 1.00 89.19 182 ILE A N 1
ATOM 1431 C CA . ILE A 1 182 ? 9.777 9.686 -1.039 1.00 89.19 182 ILE A CA 1
ATOM 1432 C C . ILE A 1 182 ? 8.836 10.377 -0.045 1.00 89.19 182 ILE A C 1
ATOM 1434 O O . ILE A 1 182 ? 8.386 9.772 0.930 1.00 89.19 182 ILE A O 1
ATOM 1438 N N . LEU A 1 183 ? 8.501 11.644 -0.287 1.00 92.75 183 LEU A N 1
ATOM 1439 C CA . LEU A 1 183 ? 7.650 12.416 0.611 1.00 92.75 183 LEU A CA 1
ATOM 1440 C C . LEU A 1 183 ? 6.247 11.807 0.711 1.00 92.75 183 LEU A C 1
ATOM 1442 O O . LEU A 1 183 ? 5.754 11.554 1.808 1.00 92.75 183 LEU A O 1
ATOM 1446 N N . MET A 1 184 ? 5.615 11.543 -0.429 1.00 89.00 184 MET A N 1
ATOM 1447 C CA . MET A 1 184 ? 4.220 11.106 -0.498 1.00 89.00 184 MET A CA 1
ATOM 1448 C C . MET A 1 184 ? 4.054 9.593 -0.375 1.00 89.00 184 MET A C 1
ATOM 1450 O O . MET A 1 184 ? 2.994 9.140 0.046 1.00 89.00 184 MET A O 1
ATOM 1454 N N . GLY A 1 185 ? 5.062 8.810 -0.755 1.00 87.88 185 GLY A N 1
ATOM 1455 C CA . GLY A 1 185 ? 5.066 7.353 -0.634 1.00 87.88 185 GLY A CA 1
ATOM 1456 C C . GLY A 1 185 ? 5.548 6.862 0.724 1.00 87.88 185 GLY A C 1
ATOM 1457 O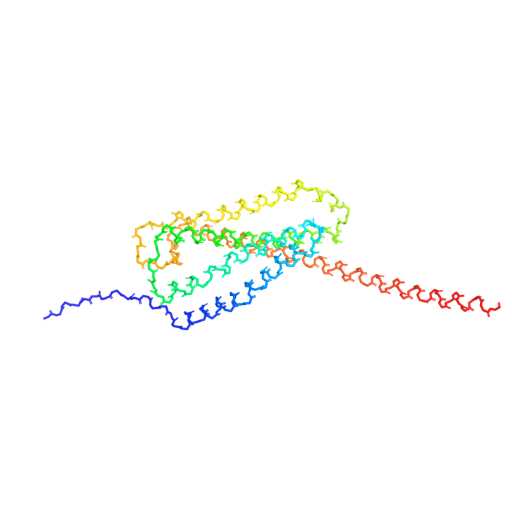 O . GLY A 1 185 ? 5.156 5.781 1.147 1.00 87.88 185 GLY A O 1
ATOM 1458 N N . PHE A 1 186 ? 6.359 7.645 1.437 1.00 89.94 186 PHE A N 1
ATOM 1459 C CA . PHE A 1 186 ? 6.956 7.192 2.690 1.00 89.94 186 PHE A CA 1
ATOM 1460 C C . PHE A 1 186 ? 6.718 8.157 3.849 1.00 89.94 186 PHE A C 1
ATOM 1462 O O . PHE A 1 186 ? 6.029 7.797 4.799 1.00 89.94 186 PHE A O 1
ATOM 1469 N N . ILE A 1 187 ? 7.229 9.388 3.776 1.00 93.81 187 ILE A N 1
ATOM 1470 C CA . ILE A 1 187 ? 7.257 10.308 4.928 1.00 93.81 187 ILE A CA 1
ATOM 1471 C C . ILE A 1 187 ? 5.847 10.668 5.414 1.00 93.81 187 ILE A C 1
ATOM 1473 O O . ILE A 1 187 ? 5.535 10.503 6.594 1.00 93.81 187 ILE A O 1
ATOM 1477 N N . VAL A 1 188 ? 4.976 11.131 4.516 1.00 92.69 188 VAL A N 1
ATOM 1478 C CA . VAL A 1 188 ? 3.604 11.536 4.855 1.00 92.69 188 VAL A CA 1
ATOM 1479 C C . VAL A 1 188 ? 2.786 10.348 5.386 1.00 92.69 188 VAL A C 1
ATOM 1481 O O . VAL A 1 188 ? 2.254 10.463 6.495 1.00 92.69 188 VAL A O 1
ATOM 1484 N N . PRO A 1 189 ? 2.717 9.191 4.691 1.00 93.12 189 PRO A N 1
ATOM 1485 C CA . PRO A 1 189 ? 2.071 7.994 5.228 1.00 93.12 189 PRO A CA 1
ATOM 1486 C C . PRO A 1 189 ? 2.627 7.578 6.591 1.00 93.12 189 PRO A C 1
ATOM 1488 O O . PRO A 1 189 ? 1.856 7.321 7.511 1.00 93.12 189 PRO A O 1
ATOM 1491 N N . PHE A 1 190 ? 3.950 7.566 6.763 1.00 94.25 190 PHE A N 1
ATOM 1492 C CA . PHE A 1 190 ? 4.593 7.143 8.005 1.00 94.25 190 PHE A CA 1
ATOM 1493 C C . PHE A 1 190 ? 4.233 8.040 9.195 1.00 94.25 190 PHE A C 1
ATOM 1495 O O . PHE A 1 190 ? 3.924 7.532 10.276 1.00 94.25 190 PHE A O 1
ATOM 1502 N N . ILE A 1 191 ? 4.214 9.364 9.004 1.00 95.50 191 ILE A N 1
ATOM 1503 C CA . ILE A 1 191 ? 3.794 10.319 10.039 1.00 95.50 191 ILE A CA 1
ATOM 1504 C C . ILE A 1 191 ? 2.334 10.065 10.426 1.00 95.50 191 ILE A C 1
ATOM 1506 O O . ILE A 1 191 ? 2.024 9.933 11.612 1.00 95.50 191 ILE A O 1
ATOM 1510 N N . ILE A 1 192 ? 1.440 9.937 9.440 1.00 94.00 192 ILE A N 1
ATOM 1511 C CA . ILE A 1 192 ? 0.013 9.692 9.689 1.00 94.00 192 ILE A CA 1
ATOM 1512 C C . ILE A 1 192 ? -0.182 8.370 10.436 1.00 94.00 192 ILE A C 1
ATOM 1514 O O . ILE A 1 192 ? -0.900 8.337 11.437 1.00 94.00 192 ILE A O 1
ATOM 1518 N N . LEU A 1 193 ? 0.470 7.294 9.984 1.00 93.69 193 LEU A N 1
ATOM 1519 C CA . LEU A 1 193 ? 0.412 5.981 10.622 1.00 93.69 193 LEU A CA 1
ATOM 1520 C C . LEU A 1 193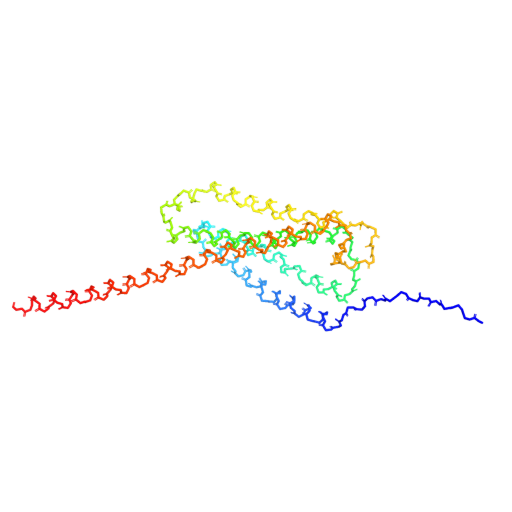 ? 0.895 6.065 12.069 1.00 93.69 193 LEU A C 1
ATOM 1522 O O . LEU A 1 193 ? 0.175 5.640 12.970 1.00 93.69 193 LEU A O 1
ATOM 1526 N N . SER A 1 194 ? 2.056 6.672 12.305 1.00 93.81 194 SER A N 1
ATOM 1527 C CA . SER A 1 194 ? 2.633 6.821 13.643 1.00 93.81 194 SER A CA 1
ATOM 1528 C C . SER A 1 194 ? 1.685 7.559 14.587 1.00 93.81 194 SER A C 1
ATOM 1530 O O . SER A 1 194 ? 1.376 7.064 15.670 1.00 93.81 194 SER A O 1
ATOM 1532 N N . ILE A 1 195 ? 1.143 8.702 14.158 1.00 92.94 195 ILE A N 1
ATOM 1533 C CA . ILE A 1 195 ? 0.189 9.482 14.954 1.00 92.94 195 ILE A CA 1
ATOM 1534 C C . ILE A 1 195 ? -1.078 8.661 15.235 1.00 92.94 195 ILE A C 1
ATOM 1536 O O . ILE A 1 195 ? -1.504 8.564 16.389 1.00 92.94 195 ILE A O 1
ATOM 1540 N N . CYS A 1 196 ? -1.665 8.038 14.208 1.00 91.56 196 CYS A N 1
ATOM 1541 C CA . CYS A 1 196 ? -2.883 7.240 14.348 1.00 91.56 196 CYS A CA 1
ATOM 1542 C C . CYS A 1 196 ? -2.679 6.076 15.324 1.00 91.56 196 CYS A C 1
ATOM 1544 O O . CYS A 1 196 ? -3.479 5.897 16.244 1.00 91.56 196 CYS A O 1
ATOM 1546 N N . TYR A 1 197 ? -1.600 5.307 15.165 1.00 92.00 197 TYR A N 1
ATOM 1547 C CA . TYR A 1 197 ? -1.309 4.160 16.023 1.00 92.00 197 TYR A CA 1
ATOM 1548 C C . TYR A 1 197 ? -1.011 4.576 17.463 1.00 92.00 197 TYR A C 1
ATOM 1550 O O . TYR A 1 197 ? -1.572 3.978 18.383 1.00 92.00 197 TYR A O 1
ATOM 1558 N N . CYS A 1 198 ? -0.211 5.623 17.683 1.00 91.94 198 CYS A N 1
ATOM 1559 C CA . CYS A 1 198 ? 0.069 6.138 19.024 1.00 91.94 198 CYS A CA 1
ATOM 1560 C C . CYS A 1 198 ? -1.217 6.551 19.753 1.00 91.94 198 CYS A C 1
ATOM 1562 O O . CYS A 1 198 ? -1.437 6.153 20.900 1.00 91.94 198 CYS A O 1
ATOM 1564 N N . GLN A 1 199 ? -2.106 7.293 19.085 1.00 89.94 199 GLN A N 1
ATOM 1565 C CA . GLN A 1 199 ? -3.363 7.740 19.688 1.00 89.94 199 GLN A CA 1
ATOM 1566 C C . GLN A 1 199 ? -4.334 6.582 19.944 1.00 89.94 199 GLN A C 1
ATOM 1568 O O . GLN A 1 199 ? -4.948 6.517 21.013 1.00 89.94 199 GLN A O 1
ATOM 1573 N N . VAL A 1 200 ? -4.435 5.630 19.010 1.00 89.12 200 VAL A N 1
ATOM 1574 C CA . VAL A 1 200 ? -5.231 4.409 19.191 1.00 89.12 200 VAL A CA 1
ATOM 1575 C C . VAL A 1 200 ? -4.734 3.622 20.402 1.00 89.12 200 VAL A C 1
ATOM 1577 O O . VAL A 1 200 ? -5.530 3.294 21.281 1.00 89.12 200 VAL A O 1
ATOM 1580 N N . LEU A 1 201 ? -3.428 3.368 20.507 1.00 90.19 201 LEU A N 1
ATOM 1581 C CA . LEU A 1 201 ? -2.843 2.634 21.631 1.00 90.19 201 LEU A CA 1
ATOM 1582 C C . LEU A 1 201 ? -3.059 3.357 22.963 1.00 90.19 201 LEU A C 1
ATOM 1584 O O . LEU A 1 201 ? -3.459 2.723 23.941 1.00 90.19 201 LEU A O 1
ATOM 1588 N N . ALA A 1 202 ? -2.853 4.675 23.011 1.00 89.88 202 ALA A N 1
ATOM 1589 C CA . ALA A 1 202 ? -3.095 5.472 24.211 1.00 89.88 202 ALA A CA 1
ATOM 1590 C C . ALA A 1 202 ? -4.563 5.387 24.662 1.00 89.88 202 ALA A C 1
ATOM 1592 O O . ALA A 1 202 ? -4.851 5.16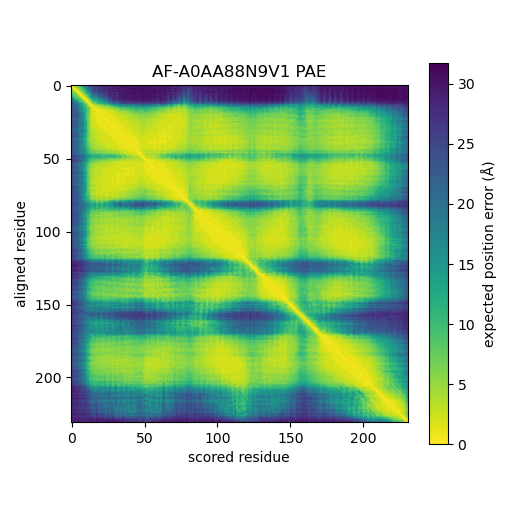3 25.843 1.00 89.88 202 ALA A O 1
ATOM 1593 N N . LYS A 1 203 ? -5.509 5.494 23.720 1.00 87.00 203 LYS A N 1
ATOM 1594 C CA . LYS A 1 203 ? -6.941 5.399 24.018 1.00 87.00 203 LYS A CA 1
ATOM 1595 C C . LYS A 1 203 ? -7.341 3.993 24.463 1.00 87.00 203 LYS A C 1
ATOM 1597 O O . LYS A 1 203 ? -8.078 3.867 25.440 1.00 87.00 203 LYS A O 1
ATOM 1602 N N . LEU A 1 204 ? -6.835 2.947 23.807 1.00 86.81 204 LEU A N 1
ATOM 1603 C CA . LEU A 1 204 ? -7.080 1.555 24.194 1.00 86.81 204 LEU A CA 1
ATOM 1604 C C . LEU A 1 204 ? -6.544 1.260 25.603 1.00 86.81 204 LEU A C 1
ATOM 1606 O O . LEU A 1 204 ? -7.263 0.671 26.410 1.00 86.81 204 LEU A O 1
ATOM 1610 N N . LYS A 1 205 ? -5.335 1.733 25.944 1.00 87.62 205 LYS A N 1
ATOM 1611 C CA . LYS A 1 205 ? -4.773 1.612 27.301 1.00 87.62 205 LYS A CA 1
ATOM 1612 C C . LYS A 1 205 ? -5.656 2.303 28.343 1.00 87.62 205 LYS A C 1
ATOM 1614 O O . LYS A 1 205 ? -5.985 1.691 29.358 1.00 87.62 205 LYS A O 1
ATOM 1619 N N . LYS A 1 206 ? -6.118 3.529 28.065 1.00 86.69 206 LYS A N 1
ATOM 1620 C CA . LYS A 1 206 ? -7.030 4.273 28.953 1.00 86.69 206 LYS A CA 1
ATOM 1621 C C . LYS A 1 206 ? -8.373 3.558 29.145 1.00 86.69 206 LYS A C 1
ATOM 1623 O O . LYS A 1 206 ? -8.863 3.467 30.266 1.00 86.69 206 LYS A O 1
ATOM 1628 N N . MET A 1 207 ? -8.967 3.027 28.074 1.00 84.06 207 MET A N 1
ATOM 1629 C CA . MET A 1 207 ? -10.228 2.276 28.161 1.00 84.06 207 MET A CA 1
ATOM 1630 C C . MET A 1 207 ? -10.063 0.964 28.934 1.00 84.06 207 MET A C 1
ATOM 1632 O O . MET A 1 207 ? -10.918 0.635 29.754 1.00 84.06 207 MET A O 1
ATOM 1636 N N . SER A 1 208 ? -8.956 0.247 28.725 1.00 83.56 208 SER A N 1
ATOM 1637 C CA . SER A 1 208 ? -8.640 -0.985 29.456 1.00 83.56 208 SER A CA 1
ATOM 1638 C C . SER A 1 208 ? -8.464 -0.723 30.954 1.00 83.56 208 SER A C 1
ATOM 1640 O O . SER A 1 208 ? -9.088 -1.400 31.768 1.00 83.56 208 SER A O 1
ATOM 1642 N N . PHE A 1 209 ? -7.707 0.316 31.325 1.00 83.75 209 PHE A N 1
ATOM 1643 C CA . PHE A 1 209 ? -7.527 0.716 32.723 1.00 83.75 209 PHE A CA 1
ATOM 1644 C C . PHE A 1 209 ? -8.861 1.070 33.400 1.00 83.75 209 PHE A C 1
ATOM 1646 O O . PHE A 1 209 ? -9.190 0.510 34.444 1.00 83.75 209 PHE A O 1
ATOM 1653 N N . ASN A 1 210 ? -9.683 1.904 32.755 1.00 80.25 210 ASN A N 1
ATOM 1654 C CA . ASN A 1 210 ? -11.001 2.272 33.280 1.00 80.25 210 ASN A CA 1
ATOM 1655 C C . ASN A 1 210 ? -11.940 1.060 33.412 1.00 80.25 210 ASN A C 1
ATOM 1657 O O . ASN A 1 210 ? -12.716 0.983 34.361 1.00 80.25 210 ASN A O 1
ATOM 1661 N N . THR A 1 211 ? -11.881 0.109 32.474 1.00 79.12 211 THR A N 1
ATOM 1662 C CA . THR A 1 211 ? -12.707 -1.111 32.514 1.00 79.12 211 THR A CA 1
ATOM 1663 C C . THR A 1 211 ? -12.286 -2.025 33.663 1.00 79.12 211 THR A C 1
ATOM 1665 O O . THR A 1 211 ? -13.148 -2.528 34.385 1.00 79.12 211 THR A O 1
ATOM 1668 N N . LYS A 1 212 ? -10.975 -2.188 33.895 1.00 78.31 212 LYS A N 1
ATOM 1669 C CA . LYS A 1 212 ? -10.442 -2.930 35.048 1.00 78.31 212 LYS A CA 1
ATOM 1670 C C . LYS A 1 212 ? -10.868 -2.291 36.370 1.00 78.31 212 LYS A C 1
ATOM 1672 O O . LYS A 1 212 ? -11.376 -2.995 37.236 1.00 78.31 212 LYS A O 1
ATOM 1677 N N . GLN A 1 213 ? -10.746 -0.968 36.497 1.00 79.75 213 GLN A N 1
ATOM 1678 C CA . GLN A 1 213 ? -11.156 -0.246 37.705 1.00 79.75 213 GLN A CA 1
ATOM 1679 C C . GLN A 1 213 ? -12.661 -0.393 37.977 1.00 79.75 213 GLN A C 1
ATOM 1681 O O . GLN A 1 213 ? -13.047 -0.731 39.093 1.00 79.75 213 GLN A O 1
ATOM 1686 N N . LYS A 1 214 ? -13.517 -0.223 36.958 1.00 78.75 214 LYS A N 1
ATOM 1687 C CA . LYS A 1 214 ? -14.970 -0.433 37.091 1.00 78.75 214 LYS A CA 1
ATOM 1688 C C . LYS A 1 214 ? -15.324 -1.869 37.481 1.00 78.75 214 LYS A C 1
ATOM 1690 O O . LYS A 1 214 ? -16.189 -2.060 38.328 1.00 78.75 214 LYS A O 1
ATOM 1695 N N . SER A 1 215 ? -14.645 -2.857 36.897 1.00 82.88 215 SER A N 1
ATOM 1696 C CA . SER A 1 215 ? -14.866 -4.273 37.222 1.00 82.88 215 SER A CA 1
ATOM 1697 C C . SER A 1 215 ? -14.497 -4.579 38.677 1.00 82.88 215 SER A C 1
ATOM 1699 O O . SER A 1 215 ? -15.265 -5.243 39.362 1.00 82.88 215 SER A O 1
ATOM 1701 N N . MET A 1 216 ? -13.381 -4.035 39.186 1.00 80.88 216 MET A N 1
ATOM 1702 C CA . MET A 1 216 ? -13.002 -4.200 40.598 1.00 80.88 216 MET A CA 1
ATOM 1703 C C . MET A 1 216 ? -13.992 -3.532 41.558 1.00 80.88 216 MET A C 1
ATOM 1705 O O . MET A 1 216 ? -14.358 -4.128 42.567 1.00 80.88 216 MET A O 1
ATOM 1709 N N . VAL A 1 217 ? -14.462 -2.322 41.234 1.00 85.38 217 VAL A N 1
ATOM 1710 C CA . VAL A 1 217 ? -15.469 -1.618 42.046 1.00 85.38 217 VAL A CA 1
ATOM 1711 C C . VAL A 1 217 ? -16.783 -2.402 42.097 1.00 85.38 217 VAL A C 1
ATOM 1713 O O . VAL A 1 217 ? -17.357 -2.543 43.171 1.00 85.38 217 VAL A O 1
ATOM 1716 N N . LEU A 1 218 ? -17.237 -2.954 40.967 1.00 87.62 218 LEU A N 1
ATOM 1717 C CA . LEU A 1 218 ? -18.443 -3.788 40.910 1.00 87.62 218 LEU A CA 1
ATOM 1718 C C . LEU A 1 218 ? -18.316 -5.051 41.770 1.00 87.62 218 LEU A C 1
ATOM 1720 O O . LEU A 1 218 ? -19.227 -5.341 42.538 1.00 87.62 218 LEU A O 1
ATOM 1724 N N . ILE A 1 219 ? -17.189 -5.766 41.697 1.00 89.75 219 ILE A N 1
ATOM 1725 C CA . ILE A 1 219 ? -16.950 -6.963 42.523 1.00 89.75 219 ILE A CA 1
ATOM 1726 C C . ILE A 1 219 ? -16.990 -6.607 44.016 1.00 89.75 219 ILE A C 1
ATOM 1728 O O . ILE A 1 219 ? -17.659 -7.283 44.795 1.00 89.75 219 ILE A O 1
ATOM 1732 N N . HIS A 1 220 ? -16.333 -5.514 44.413 1.00 84.75 220 HIS A N 1
ATOM 1733 C CA . HIS A 1 220 ? -16.317 -5.078 45.810 1.00 84.75 220 HIS A CA 1
ATOM 1734 C C . HIS A 1 220 ? -17.702 -4.613 46.295 1.00 84.75 220 HIS A C 1
ATOM 1736 O O . HIS A 1 220 ? -18.091 -4.897 47.424 1.00 84.75 220 HIS A O 1
ATOM 1742 N N . ALA A 1 221 ? -18.476 -3.930 45.446 1.00 86.38 221 ALA A N 1
ATOM 1743 C CA . ALA A 1 221 ? -19.843 -3.520 45.764 1.00 86.38 221 ALA A CA 1
ATOM 1744 C C . ALA A 1 221 ? -20.791 -4.723 45.932 1.00 86.38 221 ALA A C 1
ATOM 1746 O O . ALA A 1 221 ? -21.619 -4.728 46.845 1.00 86.38 221 ALA A O 1
ATOM 1747 N N . VAL A 1 222 ? -20.650 -5.759 45.096 1.00 89.25 222 VAL A N 1
ATOM 1748 C CA . VAL A 1 222 ? -21.418 -7.011 45.220 1.00 89.25 222 VAL A CA 1
ATOM 1749 C C . VAL A 1 222 ? -21.057 -7.753 46.509 1.00 89.25 222 VAL A C 1
ATOM 1751 O O . VAL A 1 222 ? -21.948 -8.216 47.213 1.00 89.25 222 VAL A O 1
ATOM 1754 N N . GLU A 1 223 ? -19.776 -7.816 46.880 1.00 88.19 223 GLU A N 1
ATOM 1755 C CA . GLU A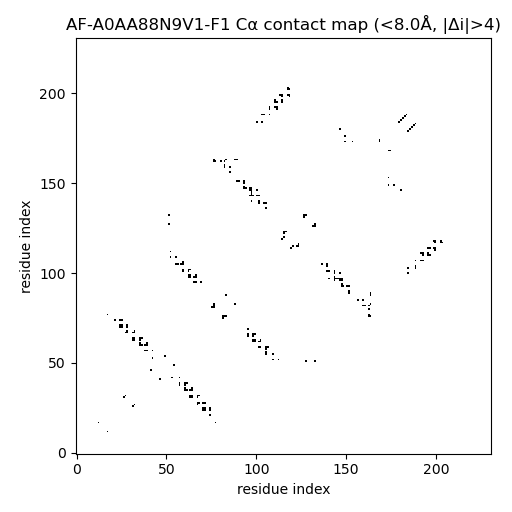 1 223 ? -19.378 -8.485 48.125 1.00 88.19 223 GLU A CA 1
ATOM 1756 C C . GLU A 1 223 ? -19.874 -7.736 49.374 1.00 88.19 223 GLU A C 1
ATOM 1758 O O . GLU A 1 223 ? -20.357 -8.358 50.320 1.00 88.19 223 GLU A O 1
ATOM 1763 N N . LEU A 1 224 ? -19.839 -6.398 49.370 1.00 84.25 224 LEU A N 1
ATOM 1764 C CA . LEU A 1 224 ? -20.381 -5.588 50.468 1.00 84.25 224 LEU A CA 1
ATOM 1765 C C . LEU A 1 224 ? -21.904 -5.726 50.606 1.00 84.25 224 LEU A C 1
ATOM 1767 O O . LEU A 1 224 ? -22.410 -5.864 51.719 1.00 84.25 224 LEU A O 1
ATOM 1771 N N . THR A 1 225 ? -22.637 -5.725 49.491 1.00 81.06 225 THR A N 1
ATOM 1772 C CA . THR A 1 225 ? -24.099 -5.913 49.504 1.00 81.06 225 THR A CA 1
ATOM 1773 C C . THR A 1 225 ? -24.488 -7.327 49.937 1.00 81.06 225 THR A C 1
ATOM 1775 O O . THR A 1 225 ? -25.401 -7.475 50.748 1.00 81.06 225 THR A O 1
ATOM 1778 N N . ARG A 1 226 ? -23.745 -8.359 49.511 1.00 81.88 226 ARG A N 1
ATOM 1779 C CA . ARG A 1 226 ? -23.913 -9.743 49.989 1.00 81.88 226 ARG A CA 1
ATOM 1780 C C . ARG A 1 226 ? -23.743 -9.856 51.505 1.00 81.88 226 ARG A C 1
ATOM 1782 O O . ARG A 1 226 ? -24.503 -10.568 52.151 1.00 81.88 226 ARG A O 1
ATOM 1789 N N . LYS A 1 227 ? -22.773 -9.140 52.080 1.00 78.06 227 LYS A N 1
ATOM 1790 C CA . LYS A 1 227 ? -22.502 -9.154 53.526 1.00 78.06 227 LYS A CA 1
ATOM 1791 C C . LYS A 1 227 ? -23.566 -8.415 54.348 1.00 78.06 227 LYS A C 1
ATOM 1793 O O . LYS A 1 227 ? -23.799 -8.781 55.492 1.00 78.06 227 LYS A O 1
ATOM 1798 N N . SER A 1 228 ? -24.210 -7.397 53.771 1.00 74.88 228 SER A N 1
ATOM 1799 C CA . SER A 1 228 ? -25.232 -6.586 54.448 1.00 74.88 228 SER A CA 1
ATOM 1800 C C . SER A 1 228 ? -26.646 -7.180 54.402 1.00 74.88 228 SER A C 1
ATOM 1802 O O . SER A 1 228 ? -27.472 -6.786 55.216 1.00 74.88 228 SER A O 1
ATOM 1804 N N . GLY A 1 229 ? -26.945 -8.076 53.455 1.00 64.00 229 GLY A N 1
ATOM 1805 C CA . GLY A 1 229 ? -28.263 -8.716 53.306 1.00 64.00 229 GLY A CA 1
ATOM 1806 C C . GLY A 1 229 ? -28.385 -10.107 53.941 1.00 64.00 229 GLY A C 1
ATOM 1807 O O . GLY A 1 229 ? -29.403 -10.763 53.754 1.00 64.00 229 GLY A O 1
ATOM 1808 N N . GLY A 1 230 ? -27.339 -10.580 54.626 1.00 58.03 230 GLY A N 1
ATOM 1809 C CA . GLY A 1 230 ? -27.291 -11.882 55.306 1.00 58.03 230 GLY A CA 1
ATOM 1810 C C . GLY A 1 230 ? -27.459 -11.807 56.827 1.00 58.03 230 GLY A C 1
ATOM 1811 O O . GLY A 1 230 ? -26.941 -12.685 57.515 1.00 58.03 230 GLY A O 1
ATOM 1812 N N . VAL A 1 231 ? -28.108 -10.752 57.336 1.00 48.56 231 VAL A N 1
ATOM 1813 C CA . VAL A 1 231 ? -28.486 -10.578 58.752 1.00 48.56 231 VAL A CA 1
ATOM 1814 C C . VAL A 1 231 ? -29.989 -10.744 58.889 1.00 48.56 231 VAL A C 1
ATOM 1816 O O . VAL A 1 231 ? -30.703 -10.166 58.039 1.00 48.56 231 VAL A O 1
#

pLDDT: mean 79.9, std 15.27, range [33.81, 97.44]

Secondary structure (DSSP, 8-state):
-----------PPPHHHHHHHHHHHHHHHHHHHHHHHHHHHHHHHH--S--HHHHHHHHHHHHHHHHHHHHHHHHHHHHH-----HHHHHHHHHHHHHHHHHHHHHHHHHHHHHHHHHH-TTTHHHHT-HHHHHHHHHHHHHHHHHHHHHHHHSS-TT-TTS-TT-----SHHHHHHHHHHHIIIIIHHHHHHHHHHHHHHHHHHHHHHHHHHHHHHHHHHHHHHHHHS--

Solvent-accessible surface area (backbone atoms only — not comparable to full-atom values): 12926 Å² total; per-residue (Å²): 135,84,83,81,79,80,74,80,83,75,84,74,74,56,68,66,60,54,50,51,50,45,52,54,41,49,51,46,29,71,53,44,35,58,52,26,50,49,51,45,48,48,44,75,74,68,53,86,76,79,47,74,66,56,52,45,52,44,55,32,29,51,28,50,36,60,44,32,70,46,35,64,56,49,46,50,41,67,74,65,69,56,77,63,58,68,65,58,45,41,52,53,56,29,52,41,46,19,26,53,40,34,34,50,50,42,54,36,49,51,41,50,53,51,28,36,50,74,76,34,62,73,60,36,64,70,64,62,40,72,64,57,50,53,51,51,53,51,51,43,48,51,51,15,49,56,70,23,45,65,71,54,73,72,54,70,86,78,64,74,85,59,64,93,77,76,79,81,77,82,47,73,68,52,52,53,51,51,51,50,47,47,40,65,66,40,54,52,44,49,52,52,43,51,54,32,51,54,53,43,51,53,51,51,52,53,52,51,51,53,50,53,52,52,51,51,52,51,54,53,51,52,54,54,51,57,65,68,69,74,116

Organism: Channa striata (NCBI:txid64152)

InterPro domains:
  IPR000276 G protein-coupled receptor, rhodopsin-like [PF00001] (35-214)
  IPR000276 G protein-coupled receptor, rhodopsin-like [PR00237] (20-44)
  IPR000276 G protein-coupled receptor, rhodopsin-like [PR00237] (53-74)
  IPR000276 G protein-coupled receptor, rhodopsin-like [PR00237] (96-118)
  IPR000276 G protein-coupled receptor, rhodopsin-like [PR00237] (132-153)
  IPR000276 G protein-coupled receptor, rhodopsin-like [PR00237] (178-201)
  IPR000276 G protein-coupled receptor, rhodopsin-like [PS00237] (102-118)
  IPR017452 GPCR, rhodopsin-like, 7TM [PS50262] (35-231)
  IPR050119 C-C chemokine receptor type 1-9-like [PTHR10489] (19-222)